Protein AF-A0AAV3ZHS0-F1 (afdb_monomer_lite)

Structure (mmCIF, N/CA/C/O backbone):
data_AF-A0AAV3ZHS0-F1
#
_entry.id   AF-A0AAV3ZHS0-F1
#
loop_
_atom_site.group_PDB
_atom_site.id
_atom_site.type_symbol
_atom_site.label_atom_id
_atom_site.label_alt_id
_atom_site.label_comp_id
_atom_site.label_asym_id
_atom_site.label_entity_id
_atom_site.label_seq_id
_atom_site.pdbx_PDB_ins_code
_atom_site.Cartn_x
_atom_site.Cartn_y
_atom_site.Cartn_z
_atom_site.occupancy
_atom_site.B_iso_or_equiv
_atom_site.auth_seq_id
_atom_site.auth_comp_id
_atom_site.auth_asym_id
_atom_site.auth_atom_id
_atom_site.pdbx_PDB_model_num
ATOM 1 N N . MET A 1 1 ? 59.452 -3.498 3.162 1.00 41.34 1 MET A N 1
ATOM 2 C CA . MET A 1 1 ? 59.179 -3.028 1.791 1.00 41.34 1 MET A CA 1
ATOM 3 C C . MET A 1 1 ? 57.967 -3.777 1.294 1.00 41.34 1 MET A C 1
ATOM 5 O O . MET A 1 1 ? 57.888 -4.982 1.491 1.00 41.34 1 MET A O 1
ATOM 9 N N . ASP A 1 2 ? 57.001 -3.011 0.816 1.00 41.62 2 ASP A N 1
ATOM 10 C CA . ASP A 1 2 ? 55.576 -3.308 0.820 1.00 41.62 2 ASP A CA 1
ATOM 11 C C . ASP A 1 2 ? 55.160 -4.513 -0.029 1.00 41.62 2 ASP A C 1
ATOM 13 O O . ASP A 1 2 ? 55.481 -4.618 -1.212 1.00 41.62 2 ASP A O 1
ATOM 17 N N . ASN A 1 3 ? 54.370 -5.394 0.592 1.00 44.75 3 ASN A N 1
ATOM 18 C CA . ASN A 1 3 ? 53.516 -6.347 -0.104 1.00 44.75 3 ASN A CA 1
ATOM 19 C C . ASN A 1 3 ? 52.446 -5.538 -0.844 1.00 44.75 3 ASN A C 1
ATOM 21 O O . ASN A 1 3 ? 51.463 -5.103 -0.243 1.00 44.75 3 ASN A O 1
ATOM 25 N N . ALA A 1 4 ? 52.640 -5.331 -2.145 1.00 50.12 4 ALA A N 1
ATOM 26 C CA . ALA A 1 4 ? 51.595 -4.834 -3.024 1.00 50.12 4 ALA A CA 1
ATOM 27 C C . ALA A 1 4 ? 50.472 -5.880 -3.069 1.00 50.12 4 ALA A C 1
ATOM 29 O O . ALA A 1 4 ? 50.539 -6.881 -3.784 1.00 50.12 4 ALA A O 1
ATOM 30 N N . SER A 1 5 ? 49.452 -5.663 -2.243 1.00 52.31 5 SER A N 1
ATOM 31 C CA . SER A 1 5 ? 48.176 -6.354 -2.299 1.00 52.31 5 SER A CA 1
ATOM 32 C C . SER A 1 5 ? 47.605 -6.199 -3.705 1.00 52.31 5 SER A C 1
ATOM 34 O O . SER A 1 5 ? 47.119 -5.144 -4.108 1.00 52.31 5 SER A O 1
ATOM 36 N N . ASN A 1 6 ? 47.694 -7.282 -4.470 1.00 50.28 6 ASN A N 1
ATOM 37 C CA . ASN A 1 6 ? 47.078 -7.430 -5.774 1.00 50.28 6 ASN A CA 1
ATOM 38 C C . ASN A 1 6 ? 45.552 -7.459 -5.575 1.00 50.28 6 ASN A C 1
ATOM 40 O O . ASN A 1 6 ? 44.942 -8.522 -5.438 1.00 50.28 6 ASN A O 1
ATOM 44 N N . ILE A 1 7 ? 44.941 -6.276 -5.455 1.00 53.44 7 ILE A N 1
ATOM 45 C CA . ILE A 1 7 ? 43.490 -6.104 -5.478 1.00 53.44 7 ILE A CA 1
ATOM 46 C C . ILE A 1 7 ? 43.063 -6.480 -6.893 1.00 53.44 7 ILE A C 1
ATOM 48 O O . ILE A 1 7 ? 43.139 -5.693 -7.834 1.00 53.44 7 ILE A O 1
ATOM 52 N N . THR A 1 8 ? 42.663 -7.736 -7.048 1.00 50.09 8 THR A N 1
ATOM 53 C CA . THR A 1 8 ? 42.045 -8.237 -8.266 1.00 50.09 8 THR A CA 1
ATOM 54 C C . THR A 1 8 ? 40.766 -7.440 -8.494 1.00 50.09 8 THR A C 1
ATOM 56 O O . THR A 1 8 ? 39.761 -7.635 -7.811 1.00 50.09 8 THR A O 1
ATOM 59 N N . ASN A 1 9 ? 40.810 -6.518 -9.458 1.00 51.72 9 ASN A N 1
ATOM 60 C CA . ASN A 1 9 ? 39.627 -5.909 -10.051 1.00 51.72 9 ASN A CA 1
ATOM 61 C C . ASN A 1 9 ? 38.774 -7.046 -10.630 1.00 51.72 9 ASN A C 1
ATOM 63 O O . ASN A 1 9 ? 38.959 -7.458 -11.773 1.00 51.72 9 ASN A O 1
ATOM 67 N N . LYS A 1 10 ? 37.852 -7.594 -9.830 1.00 53.88 10 LYS A N 1
ATOM 68 C CA . LYS A 1 10 ? 36.763 -8.437 -10.325 1.00 53.88 10 LYS A CA 1
ATOM 69 C C . LYS A 1 10 ? 35.848 -7.544 -11.157 1.00 53.88 10 LYS A C 1
ATOM 71 O O . LYS A 1 10 ? 34.822 -7.065 -10.684 1.00 53.88 10 LYS A O 1
ATOM 76 N N . THR A 1 11 ? 36.229 -7.296 -12.404 1.00 58.59 11 THR A N 1
ATOM 77 C CA . THR A 1 11 ? 35.284 -6.899 -13.442 1.00 58.59 11 THR A CA 1
ATOM 78 C C . THR A 1 11 ? 34.279 -8.034 -13.563 1.00 58.59 11 THR A C 1
ATOM 80 O O . THR A 1 11 ? 34.600 -9.102 -14.078 1.00 58.59 11 THR A O 1
ATOM 83 N N . TRP A 1 12 ? 33.095 -7.833 -12.992 1.00 58.56 12 TRP A N 1
ATOM 84 C CA . TRP A 1 12 ? 31.977 -8.754 -13.136 1.00 58.56 12 TRP A CA 1
ATOM 85 C C . TRP A 1 12 ? 31.721 -8.986 -14.625 1.00 58.56 12 TRP A C 1
ATOM 87 O O . TRP A 1 12 ? 31.620 -8.027 -15.394 1.00 58.56 12 TRP A O 1
ATOM 97 N N . ASP A 1 13 ? 31.649 -10.251 -15.031 1.00 75.50 13 ASP A N 1
ATOM 98 C CA . ASP A 1 13 ? 31.358 -10.606 -16.414 1.00 75.50 13 ASP A CA 1
ATOM 99 C C . ASP A 1 13 ? 29.956 -10.089 -16.782 1.00 75.50 13 ASP A C 1
ATOM 101 O O . ASP A 1 13 ? 28.970 -10.347 -16.087 1.00 75.50 13 ASP A O 1
ATOM 105 N N . LYS A 1 14 ? 29.852 -9.334 -17.881 1.00 77.56 14 LYS A N 1
ATOM 106 C CA . LYS A 1 14 ? 28.569 -8.824 -18.391 1.00 77.56 14 LYS A CA 1
ATOM 107 C C . LYS A 1 14 ? 27.593 -9.967 -18.680 1.00 77.56 14 LYS A C 1
ATOM 109 O O . LYS A 1 14 ? 26.386 -9.781 -18.537 1.00 77.56 14 LYS A O 1
ATOM 114 N N . SER A 1 15 ? 28.102 -11.141 -19.064 1.00 79.81 15 SER A N 1
ATOM 115 C CA . SER A 1 15 ? 27.280 -12.332 -19.300 1.00 79.81 15 SER A CA 1
ATOM 116 C C . SER A 1 15 ? 26.587 -12.807 -18.013 1.00 79.81 15 SER A C 1
ATOM 118 O O . SER A 1 15 ? 25.397 -13.131 -18.024 1.00 79.81 15 SER A O 1
ATOM 120 N N . GLU A 1 16 ? 27.299 -12.737 -16.886 1.00 83.19 16 GLU A N 1
ATOM 121 C CA . GLU A 1 16 ? 26.810 -13.089 -15.555 1.00 83.19 16 GLU A CA 1
ATOM 122 C C . GLU A 1 16 ? 25.727 -12.111 -15.089 1.00 83.19 16 GLU A C 1
ATOM 124 O O . GLU A 1 16 ? 24.666 -12.529 -14.629 1.00 83.19 16 GLU A O 1
ATOM 129 N N . GLN A 1 17 ? 25.945 -10.806 -15.283 1.00 82.31 17 GLN A N 1
ATOM 130 C CA . GLN A 1 17 ? 24.959 -9.775 -14.938 1.00 82.31 17 GLN A CA 1
ATOM 131 C C . GLN A 1 17 ? 23.653 -9.946 -15.716 1.00 82.31 17 GLN A C 1
ATOM 133 O O . GLN A 1 17 ? 22.572 -9.861 -15.136 1.00 82.31 17 GLN A O 1
ATOM 138 N N . ILE A 1 18 ? 23.742 -10.233 -17.019 1.00 84.12 18 ILE A N 1
ATOM 139 C CA . ILE A 1 18 ? 22.566 -10.485 -17.858 1.00 84.12 18 ILE A CA 1
ATOM 140 C C . ILE A 1 18 ? 21.831 -11.742 -17.384 1.00 84.12 18 ILE A C 1
ATOM 142 O O . ILE A 1 18 ? 20.603 -11.735 -17.312 1.00 84.12 18 ILE A O 1
ATOM 146 N N . ARG A 1 19 ? 22.556 -12.810 -17.026 1.00 86.44 19 ARG A N 1
ATOM 147 C CA . ARG A 1 19 ? 21.942 -14.047 -16.526 1.00 86.44 19 ARG A CA 1
ATOM 148 C C . ARG A 1 19 ? 21.204 -13.823 -15.208 1.00 86.44 19 ARG A C 1
ATOM 150 O O . ARG A 1 19 ? 20.050 -14.230 -15.097 1.00 86.44 19 ARG A O 1
ATOM 157 N N . ILE A 1 20 ? 21.835 -13.147 -14.247 1.00 87.19 20 ILE A N 1
ATOM 158 C CA . ILE A 1 20 ? 21.216 -12.801 -12.958 1.00 87.19 20 ILE A CA 1
ATOM 159 C C . ILE A 1 20 ? 19.981 -11.929 -13.188 1.00 87.19 20 ILE A C 1
ATOM 161 O O . ILE A 1 20 ? 18.923 -12.204 -12.628 1.00 87.19 20 ILE A O 1
ATOM 165 N N . PHE A 1 21 ? 20.083 -10.918 -14.053 1.00 85.44 21 PHE A N 1
ATOM 166 C CA . PHE A 1 21 ? 18.959 -10.048 -14.380 1.00 85.44 21 PHE A CA 1
ATOM 167 C C . PHE A 1 21 ? 17.778 -10.837 -14.963 1.00 85.44 21 PHE A C 1
ATOM 169 O O . PHE A 1 21 ? 16.663 -10.728 -14.463 1.00 85.44 21 PHE A O 1
ATOM 176 N N . LEU A 1 22 ? 18.011 -11.695 -15.963 1.00 87.31 22 LEU A N 1
ATOM 177 C CA . LEU A 1 22 ? 16.963 -12.540 -16.552 1.00 87.31 22 LEU A CA 1
ATOM 178 C C . LEU A 1 22 ? 16.343 -13.497 -15.527 1.00 87.31 22 LEU A C 1
ATOM 180 O O . LEU A 1 22 ? 15.128 -13.704 -15.532 1.00 87.31 22 LEU A O 1
ATOM 184 N N . GLN A 1 23 ? 17.155 -14.052 -14.626 1.00 91.00 23 GLN A N 1
ATOM 185 C CA . GLN A 1 23 ? 16.664 -14.885 -13.535 1.00 91.00 23 GLN A CA 1
ATOM 186 C C . GLN A 1 23 ? 15.735 -14.083 -12.616 1.00 91.00 23 GLN A C 1
ATOM 188 O O . GLN A 1 23 ? 14.616 -14.528 -12.369 1.00 91.00 23 GLN A O 1
ATOM 193 N N . VAL A 1 24 ? 16.144 -12.890 -12.171 1.00 88.81 24 VAL A N 1
ATOM 194 C CA . VAL A 1 24 ? 15.306 -12.001 -11.349 1.00 88.81 24 VAL A CA 1
ATOM 195 C C . VAL A 1 24 ? 13.991 -11.687 -12.060 1.00 88.81 24 VAL A C 1
ATOM 197 O O . VAL A 1 24 ? 12.937 -11.905 -11.474 1.00 88.81 24 VAL A O 1
ATOM 200 N N . MET A 1 25 ? 14.023 -11.292 -13.338 1.00 89.38 25 MET A N 1
ATOM 201 C CA . MET A 1 25 ? 12.798 -10.991 -14.093 1.00 89.38 25 MET A CA 1
ATOM 202 C C . MET A 1 25 ? 11.868 -12.206 -14.219 1.00 89.38 25 MET A C 1
ATOM 204 O O . MET A 1 25 ? 10.650 -12.052 -14.156 1.00 89.38 25 MET A O 1
ATOM 208 N N . THR A 1 26 ? 12.421 -13.416 -14.355 1.00 91.94 26 THR A N 1
ATOM 209 C CA . THR A 1 26 ? 11.636 -14.663 -14.393 1.00 91.94 26 THR A CA 1
ATOM 210 C C . THR A 1 26 ? 10.927 -14.911 -13.063 1.00 91.94 26 THR A C 1
ATOM 212 O O . THR A 1 26 ? 9.727 -15.189 -13.044 1.00 91.94 26 THR A O 1
ATOM 215 N N . TRP A 1 27 ? 11.645 -14.766 -11.945 1.00 92.94 27 TRP A N 1
ATOM 216 C CA . TRP A 1 27 ? 11.070 -14.895 -10.605 1.00 92.94 27 TRP A CA 1
ATOM 217 C C . TRP A 1 27 ? 10.015 -13.825 -10.331 1.00 92.94 27 TRP A C 1
ATOM 219 O O . TRP A 1 27 ? 8.934 -14.153 -9.847 1.00 92.94 27 TRP A O 1
ATOM 229 N N . THR A 1 28 ? 10.292 -12.570 -10.688 1.00 90.00 28 THR A N 1
ATOM 230 C CA . THR A 1 28 ? 9.336 -11.467 -10.564 1.00 90.00 28 THR A CA 1
ATOM 231 C C . THR A 1 28 ? 8.063 -11.763 -11.349 1.00 90.00 28 THR A C 1
ATOM 233 O O . THR A 1 28 ? 6.983 -11.689 -10.777 1.00 90.00 28 THR A O 1
ATOM 236 N N . ALA A 1 29 ? 8.167 -12.172 -12.619 1.00 92.19 29 ALA A N 1
ATOM 237 C CA . ALA A 1 29 ? 6.996 -12.513 -13.426 1.00 92.19 29 ALA A CA 1
ATOM 238 C C . ALA A 1 29 ? 6.167 -13.640 -12.789 1.00 92.19 29 ALA A C 1
ATOM 240 O O . ALA A 1 29 ? 4.950 -13.521 -12.674 1.00 92.19 29 ALA A O 1
ATOM 241 N N . ALA A 1 30 ? 6.816 -14.717 -12.338 1.00 93.31 30 ALA A N 1
ATOM 242 C CA . ALA A 1 30 ? 6.124 -15.847 -11.724 1.00 93.31 30 ALA A CA 1
ATOM 243 C C . ALA A 1 30 ? 5.393 -15.453 -10.429 1.00 93.31 30 ALA A C 1
ATOM 245 O O . ALA A 1 30 ? 4.222 -15.793 -10.252 1.00 93.31 30 ALA A O 1
ATOM 246 N N . LEU A 1 31 ? 6.059 -14.710 -9.539 1.00 93.31 31 LEU A N 1
ATOM 247 C CA . LEU A 1 31 ? 5.472 -14.266 -8.273 1.00 93.31 31 LEU A CA 1
ATOM 248 C C . LEU A 1 31 ? 4.336 -13.266 -8.489 1.00 93.31 31 LEU A C 1
ATOM 250 O O . LEU A 1 31 ? 3.288 -13.402 -7.865 1.00 93.31 31 LEU A O 1
ATOM 254 N N . GLU A 1 32 ? 4.500 -12.309 -9.401 1.00 92.44 32 GLU A N 1
ATOM 255 C CA . GLU A 1 32 ? 3.464 -11.317 -9.698 1.00 92.44 32 GLU A CA 1
ATOM 256 C C . GLU A 1 32 ? 2.222 -11.955 -10.333 1.00 92.44 32 GLU A C 1
ATOM 258 O O . GLU A 1 32 ? 1.104 -11.555 -10.010 1.00 92.44 32 GLU A O 1
ATOM 263 N N . ILE A 1 33 ? 2.371 -13.000 -11.156 1.00 93.38 33 ILE A N 1
ATOM 264 C CA . ILE A 1 33 ? 1.232 -13.788 -11.659 1.00 93.38 33 ILE A CA 1
ATOM 265 C C . ILE A 1 33 ? 0.500 -14.475 -10.500 1.00 93.38 33 ILE A C 1
ATOM 267 O O . ILE A 1 33 ? -0.728 -14.401 -10.417 1.00 93.38 33 ILE A O 1
ATOM 271 N N . ILE A 1 34 ? 1.233 -15.109 -9.579 1.00 93.56 34 ILE A N 1
ATOM 272 C CA . ILE A 1 34 ? 0.639 -15.760 -8.402 1.00 93.56 34 ILE A CA 1
ATOM 273 C C . ILE A 1 34 ? -0.093 -14.729 -7.538 1.00 93.56 34 ILE A C 1
ATOM 275 O O . ILE A 1 34 ? -1.248 -14.952 -7.174 1.00 93.56 34 ILE A O 1
ATOM 279 N N . PHE A 1 35 ? 0.536 -13.590 -7.24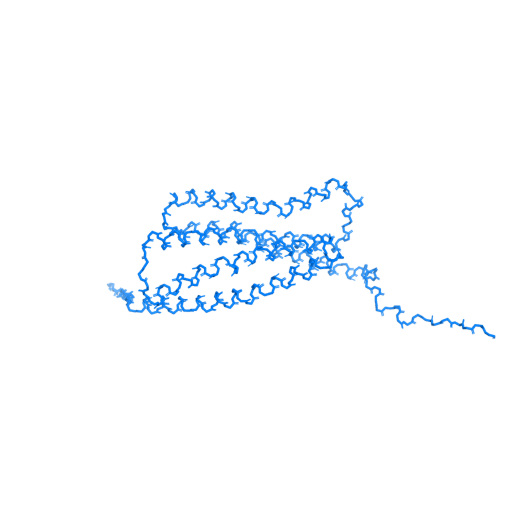1 1.00 90.81 35 PHE A N 1
ATOM 280 C CA . PHE A 1 35 ? -0.081 -12.513 -6.468 1.00 90.81 35 PHE A CA 1
ATOM 281 C C . PHE A 1 35 ? -1.301 -11.927 -7.169 1.00 90.81 35 PHE A C 1
ATOM 283 O O . PHE A 1 35 ? -2.312 -11.695 -6.511 1.00 90.81 35 PHE A O 1
ATOM 290 N N . THR A 1 36 ? -1.255 -11.766 -8.490 1.00 94.88 36 THR A N 1
ATOM 291 C CA . THR A 1 36 ? -2.402 -11.317 -9.287 1.00 94.88 36 THR A CA 1
ATOM 292 C C . THR A 1 36 ? -3.575 -12.271 -9.103 1.00 94.88 36 THR A C 1
ATOM 294 O O . THR A 1 36 ? -4.650 -11.848 -8.688 1.00 94.88 36 THR A O 1
ATOM 297 N N . VAL A 1 37 ? -3.379 -13.568 -9.348 1.00 95.38 37 VAL A N 1
ATOM 298 C CA . VAL A 1 37 ? -4.458 -14.563 -9.293 1.00 95.38 37 VAL A CA 1
ATOM 299 C C . VAL A 1 37 ? -4.951 -14.753 -7.859 1.00 95.38 37 VAL A C 1
ATOM 301 O O . VAL A 1 37 ? -6.108 -14.469 -7.548 1.00 95.38 37 VAL A O 1
ATOM 304 N N . VAL A 1 38 ? -4.069 -15.202 -6.966 1.00 96.00 38 VAL A N 1
ATOM 305 C CA . VAL A 1 38 ? -4.424 -15.548 -5.583 1.00 96.00 38 VAL A CA 1
ATOM 306 C C . VAL A 1 38 ? -4.873 -14.308 -4.820 1.00 96.00 38 VAL A C 1
ATOM 308 O O . VAL A 1 38 ? -5.894 -14.334 -4.134 1.00 96.00 38 VAL A O 1
ATOM 311 N N . GLY A 1 39 ? -4.146 -13.202 -4.965 1.00 94.00 39 GLY A N 1
ATOM 312 C CA . GLY A 1 39 ? -4.462 -11.956 -4.284 1.00 94.00 39 GLY A CA 1
ATOM 313 C C . GLY A 1 39 ? -5.787 -11.358 -4.747 1.00 94.00 39 GLY A C 1
ATOM 314 O O . GLY A 1 39 ? -6.574 -10.944 -3.895 1.00 94.00 39 GLY A O 1
ATOM 315 N N . THR A 1 40 ? -6.102 -11.377 -6.047 1.00 96.19 40 THR A N 1
ATOM 316 C CA . THR A 1 40 ? -7.407 -10.890 -6.529 1.00 96.19 40 THR A CA 1
ATOM 317 C C . THR A 1 40 ? -8.546 -11.733 -5.961 1.00 96.19 40 THR A C 1
ATOM 319 O O . THR A 1 40 ? -9.483 -11.179 -5.384 1.00 96.19 40 THR A O 1
ATOM 322 N N . PHE A 1 41 ? -8.455 -13.067 -6.040 1.00 97.31 41 PHE A N 1
ATOM 323 C CA . PHE A 1 41 ? -9.500 -13.951 -5.514 1.00 97.31 41 PHE A CA 1
ATOM 324 C C . PHE A 1 41 ? -9.707 -13.782 -4.007 1.00 97.31 41 PHE A C 1
ATOM 326 O O . PHE A 1 41 ? -10.844 -13.617 -3.567 1.00 97.31 41 PHE A O 1
ATOM 333 N N . LEU A 1 42 ? -8.630 -13.772 -3.216 1.00 96.44 42 LEU A N 1
ATOM 334 C CA . LEU A 1 42 ? -8.727 -13.627 -1.762 1.00 96.44 42 LEU A CA 1
ATOM 335 C C . LEU A 1 42 ? -9.295 -12.264 -1.355 1.00 96.44 42 LEU A C 1
ATOM 337 O O . LEU A 1 42 ? -10.163 -12.206 -0.483 1.00 96.44 42 LEU A O 1
ATOM 341 N N . ASN A 1 43 ? -8.849 -11.171 -1.983 1.00 96.50 43 ASN A N 1
ATOM 342 C CA . ASN A 1 43 ? -9.341 -9.840 -1.630 1.00 96.50 43 ASN A CA 1
ATOM 343 C C . ASN A 1 43 ? -10.793 -9.624 -2.078 1.00 96.50 43 ASN A C 1
ATOM 345 O O . ASN A 1 43 ? -11.565 -9.048 -1.312 1.00 96.50 43 ASN A O 1
ATOM 349 N N . LEU A 1 44 ? -11.203 -10.123 -3.251 1.00 97.12 44 LEU A N 1
ATOM 350 C CA . LEU A 1 44 ? -12.609 -10.084 -3.674 1.00 97.12 44 LEU A CA 1
ATOM 351 C C . LEU A 1 44 ? -13.498 -10.940 -2.772 1.00 97.12 44 LEU A C 1
ATOM 353 O O . LEU A 1 44 ? -14.587 -10.506 -2.403 1.00 97.12 44 LEU A O 1
ATOM 357 N N . TRP A 1 45 ? -13.036 -12.130 -2.383 1.00 96.94 45 TRP A N 1
ATOM 358 C CA . TRP A 1 45 ? -13.775 -13.002 -1.475 1.00 96.94 45 TRP A CA 1
ATOM 359 C C . TRP A 1 45 ? -13.951 -12.369 -0.091 1.00 96.94 45 TRP A C 1
ATOM 361 O O . TRP A 1 45 ? -15.063 -12.358 0.444 1.00 96.94 45 TRP A O 1
ATOM 371 N N . LEU A 1 46 ? -12.889 -11.788 0.474 1.00 95.44 46 LEU A N 1
ATOM 372 C CA . LEU A 1 46 ? -12.943 -11.107 1.768 1.00 95.44 46 LEU A CA 1
ATOM 373 C C . LEU A 1 46 ? -13.851 -9.874 1.716 1.00 95.44 46 LEU A C 1
ATOM 375 O O . LEU A 1 46 ? -14.712 -9.701 2.582 1.00 95.44 46 LEU A O 1
ATOM 379 N N . LEU A 1 47 ? -13.703 -9.048 0.676 1.00 95.38 47 LEU A N 1
ATOM 380 C CA . LEU A 1 47 ? -14.541 -7.873 0.457 1.00 95.38 47 LEU A CA 1
ATOM 381 C C . LEU A 1 47 ? -16.009 -8.282 0.292 1.00 95.38 47 LEU A C 1
ATOM 383 O O . LEU A 1 47 ? -16.877 -7.740 0.973 1.00 95.38 47 LEU A O 1
ATOM 387 N N . GLY A 1 48 ? -16.282 -9.292 -0.535 1.00 95.69 48 GLY A N 1
ATOM 388 C CA . GLY A 1 48 ? -17.612 -9.861 -0.724 1.00 95.69 48 GLY A CA 1
ATOM 389 C C . GLY A 1 48 ? -18.214 -10.362 0.587 1.00 95.69 48 GLY A C 1
ATOM 390 O O . GLY A 1 48 ? -19.343 -10.009 0.908 1.00 95.69 48 GLY A O 1
ATOM 391 N N . SER A 1 49 ? -17.449 -11.100 1.394 1.00 94.94 49 SER A N 1
ATOM 392 C CA . SER A 1 49 ? -17.901 -11.647 2.683 1.00 94.94 49 SER A CA 1
ATOM 393 C C . SER A 1 49 ? -18.262 -10.559 3.701 1.00 94.94 49 SER A C 1
ATOM 395 O O . SER A 1 49 ? -19.256 -10.671 4.420 1.00 94.94 49 SER A O 1
ATOM 397 N N . ILE A 1 50 ? -17.475 -9.480 3.770 1.00 94.31 50 ILE A N 1
ATOM 398 C CA . ILE A 1 50 ? -17.760 -8.362 4.682 1.00 94.31 50 ILE A CA 1
ATOM 399 C C . ILE A 1 50 ? -18.937 -7.530 4.170 1.00 94.31 50 ILE A C 1
ATOM 401 O O . ILE A 1 50 ? -19.768 -7.082 4.963 1.00 94.31 50 ILE A O 1
ATOM 405 N N . LEU A 1 51 ? -19.021 -7.310 2.857 1.00 93.50 51 LEU A N 1
ATOM 406 C CA . LEU A 1 51 ? -20.091 -6.517 2.268 1.00 93.50 51 LEU A CA 1
ATOM 407 C C . LEU A 1 51 ? -21.431 -7.250 2.324 1.00 93.50 51 LEU A C 1
ATOM 409 O O . LEU A 1 51 ? -22.433 -6.602 2.593 1.00 93.50 51 LEU A O 1
ATOM 413 N N . THR A 1 52 ? -21.501 -8.567 2.153 1.00 94.94 52 THR A N 1
ATOM 414 C CA . THR A 1 52 ? -22.782 -9.297 2.209 1.00 94.94 52 THR A CA 1
ATOM 415 C C . THR A 1 52 ? -23.373 -9.377 3.616 1.00 94.94 52 THR A C 1
ATOM 417 O O . THR A 1 52 ? -24.593 -9.376 3.766 1.00 94.94 52 THR A O 1
ATOM 420 N N . SER A 1 53 ? -22.545 -9.353 4.663 1.00 93.38 53 SER A N 1
ATOM 421 C CA . SER A 1 53 ? -23.014 -9.416 6.050 1.00 93.38 53 SER A CA 1
ATOM 422 C C . SER A 1 53 ? -23.208 -8.027 6.670 1.00 93.38 53 SER A C 1
ATOM 424 O O . SER A 1 53 ? -22.258 -7.263 6.859 1.00 93.38 53 SER A O 1
ATOM 426 N N . ARG A 1 54 ? -24.451 -7.699 7.059 1.00 90.31 54 ARG A N 1
ATOM 427 C CA . ARG A 1 54 ? -24.780 -6.431 7.740 1.00 90.31 54 ARG A CA 1
ATOM 428 C C . ARG A 1 54 ? -23.980 -6.259 9.035 1.00 90.31 54 ARG A C 1
ATOM 430 O O . ARG A 1 54 ? -23.427 -5.183 9.267 1.00 90.31 54 ARG A O 1
ATOM 437 N N . ASP A 1 55 ? -23.862 -7.319 9.829 1.00 88.38 55 ASP A N 1
ATOM 438 C CA . ASP A 1 55 ? -23.177 -7.288 11.125 1.00 88.38 55 ASP A CA 1
ATOM 439 C C . ASP A 1 55 ? -21.672 -7.074 10.982 1.00 88.38 55 ASP A C 1
ATOM 441 O O . ASP A 1 55 ? -21.055 -6.364 11.784 1.00 88.38 55 ASP A O 1
ATOM 445 N N . LEU A 1 56 ? -21.066 -7.652 9.940 1.00 88.56 56 LEU A N 1
ATOM 446 C CA . LEU A 1 56 ? -19.656 -7.427 9.650 1.00 88.56 56 LEU A CA 1
ATOM 447 C C . LEU A 1 56 ? -19.422 -6.014 9.117 1.00 88.56 56 LEU A C 1
ATOM 449 O O . LEU A 1 56 ? -18.447 -5.386 9.525 1.00 88.56 56 LEU A O 1
ATOM 453 N N . ARG A 1 57 ? -20.313 -5.491 8.270 1.00 90.62 57 ARG A N 1
ATOM 454 C CA . ARG A 1 57 ? -20.151 -4.184 7.619 1.00 90.62 57 ARG A CA 1
ATOM 455 C C . ARG A 1 57 ? -20.152 -3.008 8.591 1.00 90.62 57 ARG A C 1
ATOM 457 O O . ARG A 1 57 ? -19.487 -2.008 8.332 1.00 90.62 57 ARG A O 1
ATOM 464 N N . VAL A 1 58 ? -20.899 -3.083 9.693 1.00 87.06 58 VAL A N 1
ATOM 465 C CA . VAL A 1 58 ? -21.020 -1.964 10.649 1.00 87.06 58 VAL A CA 1
ATOM 466 C C . VAL A 1 58 ? -19.737 -1.773 11.466 1.00 87.06 58 VAL A C 1
ATOM 468 O O . VAL A 1 58 ? -19.376 -0.635 11.782 1.00 87.06 58 VAL A O 1
ATOM 471 N N . ARG A 1 59 ? -19.004 -2.857 11.749 1.00 88.06 59 ARG A N 1
ATOM 472 C CA . ARG A 1 59 ? -17.803 -2.842 12.597 1.00 88.06 59 ARG A CA 1
ATOM 473 C C . ARG A 1 59 ? -16.654 -2.078 11.933 1.00 88.06 59 ARG A C 1
ATOM 475 O O . ARG A 1 59 ? -16.224 -2.416 10.833 1.00 88.06 59 ARG A O 1
ATOM 482 N N . MET A 1 60 ? -16.094 -1.101 12.648 1.00 88.19 60 MET A N 1
ATOM 483 C CA . MET A 1 60 ? -15.025 -0.229 12.139 1.00 88.19 60 MET A CA 1
ATOM 484 C C . MET A 1 60 ? -13.769 -0.993 11.701 1.00 88.19 60 MET A C 1
ATOM 486 O O . MET A 1 60 ? -13.214 -0.720 10.641 1.00 88.19 60 MET A O 1
ATOM 490 N N . ARG A 1 61 ? -13.373 -2.024 12.457 1.00 90.69 61 ARG A N 1
ATOM 491 C CA . ARG A 1 61 ? -12.274 -2.927 12.079 1.00 90.69 61 ARG A CA 1
ATOM 492 C C . ARG A 1 61 ? -12.482 -3.532 10.689 1.00 90.69 61 ARG A C 1
ATOM 494 O O . ARG A 1 61 ? -11.571 -3.539 9.875 1.00 90.69 61 ARG A O 1
ATOM 501 N N . ASN A 1 62 ? -13.684 -4.029 10.411 1.00 92.56 62 ASN A N 1
ATOM 502 C CA . ASN A 1 62 ? -13.977 -4.699 9.148 1.00 92.56 62 ASN A CA 1
ATOM 503 C C . ASN A 1 62 ? -14.044 -3.703 7.982 1.00 92.56 62 ASN A C 1
ATOM 505 O O . ASN A 1 62 ? -13.678 -4.047 6.865 1.00 92.56 62 ASN A O 1
ATOM 509 N N . GLN A 1 63 ? -14.443 -2.456 8.240 1.00 93.25 63 GLN A N 1
ATOM 510 C CA . GLN A 1 63 ? -14.355 -1.384 7.246 1.00 93.25 63 GLN A CA 1
ATOM 511 C C . GLN A 1 63 ? -12.894 -1.058 6.908 1.00 93.25 63 GLN A C 1
ATOM 513 O O . GLN A 1 63 ? -12.592 -0.797 5.748 1.00 93.25 63 GLN A O 1
ATOM 518 N N . LEU A 1 64 ? -11.977 -1.074 7.889 1.00 93.44 64 LEU A N 1
ATOM 519 C CA . LEU A 1 64 ? -10.544 -0.875 7.616 1.00 93.44 64 LEU A CA 1
ATOM 520 C C . LEU A 1 64 ? -9.966 -2.052 6.831 1.00 93.44 64 LEU A C 1
ATOM 522 O O . LEU A 1 64 ? -9.201 -1.833 5.901 1.00 93.44 64 LEU A O 1
ATOM 526 N N . ILE A 1 65 ? -10.391 -3.278 7.147 1.00 94.12 65 ILE A N 1
ATOM 527 C CA . ILE A 1 65 ? -10.029 -4.468 6.366 1.00 94.12 65 ILE A CA 1
ATOM 528 C C . ILE A 1 65 ? -10.521 -4.329 4.920 1.00 94.12 65 ILE A C 1
ATOM 530 O O . ILE A 1 65 ? -9.750 -4.587 4.007 1.00 94.12 65 ILE A O 1
ATOM 534 N N . CYS A 1 66 ? -11.746 -3.840 4.687 1.00 95.25 66 CYS A N 1
ATOM 535 C CA . CYS A 1 66 ? -12.220 -3.553 3.326 1.00 95.25 66 CYS A CA 1
ATOM 536 C C . CYS A 1 66 ? -11.334 -2.521 2.616 1.00 95.25 66 CYS A C 1
ATOM 538 O O . CYS A 1 66 ? -11.059 -2.671 1.431 1.00 95.25 66 CYS A O 1
ATOM 540 N N . ASN A 1 67 ? -10.876 -1.491 3.334 1.00 95.44 67 ASN A N 1
ATOM 541 C CA . ASN A 1 67 ? -9.968 -0.479 2.793 1.00 95.44 67 ASN A CA 1
ATOM 542 C C . ASN A 1 67 ? -8.629 -1.104 2.359 1.00 95.44 67 ASN A C 1
ATOM 544 O O . ASN A 1 67 ? -8.162 -0.866 1.249 1.00 95.44 67 ASN A O 1
ATOM 548 N N . LEU A 1 68 ? -8.066 -1.976 3.200 1.00 95.06 68 LEU A N 1
ATOM 549 C CA . LEU A 1 68 ? -6.858 -2.741 2.891 1.00 95.06 68 LEU A CA 1
ATOM 550 C C . LEU A 1 68 ? -7.078 -3.686 1.695 1.00 95.06 68 LEU A C 1
ATOM 552 O O . LEU A 1 68 ? -6.232 -3.777 0.814 1.00 95.06 68 LEU A O 1
ATOM 556 N N . SER A 1 69 ? -8.236 -4.348 1.618 1.00 95.94 69 SER A N 1
ATOM 557 C CA . SER A 1 69 ? -8.583 -5.206 0.482 1.00 95.94 69 SER A CA 1
ATOM 558 C C . SER A 1 69 ? -8.700 -4.426 -0.823 1.00 95.94 69 SER A C 1
ATOM 560 O O . SER A 1 69 ? -8.215 -4.898 -1.844 1.00 95.94 69 SER A O 1
ATOM 562 N N . ILE A 1 70 ? -9.293 -3.228 -0.806 1.00 95.62 70 ILE A N 1
ATOM 563 C CA . ILE A 1 70 ? -9.348 -2.347 -1.983 1.00 95.62 70 ILE A CA 1
ATOM 564 C C . ILE A 1 70 ? -7.933 -1.945 -2.409 1.00 95.62 70 ILE A C 1
ATOM 566 O O . ILE A 1 70 ? -7.608 -2.026 -3.590 1.00 95.62 70 ILE A O 1
ATOM 570 N N . LEU A 1 71 ? -7.074 -1.573 -1.458 1.00 95.44 71 LEU A N 1
ATOM 571 C CA . LEU A 1 71 ? -5.679 -1.237 -1.735 1.00 95.44 71 LEU A CA 1
ATOM 572 C C . LEU A 1 71 ? -4.926 -2.404 -2.400 1.00 95.44 71 LEU A C 1
ATOM 574 O O . LEU A 1 71 ? -4.279 -2.218 -3.432 1.00 95.44 71 LEU A O 1
ATOM 578 N N . ASN A 1 72 ? -5.079 -3.615 -1.860 1.00 94.81 72 ASN A N 1
ATOM 579 C CA . ASN A 1 72 ? -4.472 -4.831 -2.404 1.00 94.81 72 ASN A CA 1
ATOM 580 C C . ASN A 1 72 ? -5.064 -5.225 -3.768 1.00 94.81 72 ASN A C 1
ATOM 582 O O . ASN A 1 72 ? -4.358 -5.778 -4.611 1.00 94.81 72 ASN A O 1
ATOM 586 N N . LEU A 1 73 ? -6.342 -4.929 -4.027 1.00 95.50 73 LEU A N 1
ATOM 587 C CA . LEU A 1 73 ? -6.945 -5.117 -5.351 1.00 95.50 73 LEU A CA 1
ATOM 588 C C . LEU A 1 73 ? -6.324 -4.180 -6.383 1.00 95.50 73 LEU A C 1
ATOM 590 O O . LEU A 1 73 ? -6.012 -4.621 -7.482 1.00 95.50 73 LEU A O 1
ATOM 594 N N . VAL A 1 74 ? -6.061 -2.919 -6.032 1.00 92.44 74 VAL A N 1
ATOM 595 C CA . VAL A 1 74 ? -5.327 -2.003 -6.922 1.00 92.44 74 VAL A CA 1
ATOM 596 C C . VAL A 1 74 ? -3.935 -2.564 -7.237 1.00 92.44 74 VAL A C 1
ATOM 598 O O . VAL A 1 74 ? -3.497 -2.519 -8.385 1.00 92.44 74 VAL A O 1
ATOM 601 N N . GLN A 1 75 ? -3.251 -3.150 -6.251 1.00 91.62 75 GLN A N 1
ATOM 602 C CA . GLN A 1 75 ? -1.940 -3.766 -6.469 1.00 91.62 75 GLN A CA 1
ATOM 603 C C . GLN A 1 75 ? -2.038 -4.953 -7.433 1.00 91.62 75 GLN A C 1
ATOM 605 O O . GLN A 1 75 ? -1.346 -4.989 -8.444 1.00 91.62 75 GLN A O 1
ATOM 610 N N . THR A 1 76 ? -2.940 -5.885 -7.149 1.00 94.19 76 THR A N 1
ATOM 611 C CA . THR A 1 76 ? -3.055 -7.152 -7.881 1.00 94.19 76 THR A CA 1
ATOM 612 C C . THR A 1 76 ? -3.684 -7.005 -9.266 1.00 94.19 76 THR A C 1
ATOM 614 O O . THR A 1 76 ? -3.327 -7.758 -10.161 1.00 94.19 76 THR A O 1
ATOM 617 N N . VAL A 1 77 ? -4.568 -6.026 -9.484 1.00 92.94 77 VAL A N 1
ATOM 618 C CA . VAL A 1 77 ? -5.256 -5.815 -10.773 1.00 92.94 77 VAL A CA 1
ATOM 619 C C . VAL A 1 77 ? -4.525 -4.818 -11.676 1.00 92.94 77 VAL A C 1
ATOM 621 O O . VAL A 1 77 ? -4.663 -4.896 -12.894 1.00 92.94 77 VAL A O 1
ATOM 624 N N . ILE A 1 78 ? -3.747 -3.882 -11.117 1.00 90.62 78 ILE A N 1
ATOM 625 C CA . ILE A 1 78 ? -3.099 -2.814 -11.901 1.00 90.62 78 ILE A CA 1
ATOM 626 C C . ILE A 1 78 ? -1.574 -2.934 -11.868 1.00 90.62 78 ILE A C 1
ATOM 628 O O . ILE A 1 78 ? -0.946 -3.063 -12.919 1.00 90.62 78 ILE A O 1
ATOM 632 N N . LYS A 1 79 ? -0.961 -2.913 -10.677 1.00 90.81 79 LYS A N 1
ATOM 633 C CA . LYS A 1 79 ? 0.507 -2.904 -10.539 1.00 90.81 79 LYS A CA 1
ATOM 634 C C . LYS A 1 79 ? 1.127 -4.228 -10.995 1.00 90.81 79 LYS A C 1
ATOM 636 O O . LYS A 1 79 ? 2.023 -4.220 -11.837 1.00 90.81 79 LYS A O 1
ATOM 641 N N . SER A 1 80 ? 0.654 -5.353 -10.462 1.00 91.62 80 SER A N 1
ATOM 642 C CA . SER A 1 80 ? 1.219 -6.681 -10.731 1.00 91.62 80 SER A CA 1
ATOM 643 C C . SER A 1 80 ? 1.179 -7.054 -12.223 1.00 91.62 80 SER A C 1
ATOM 645 O O . SER A 1 80 ? 2.213 -7.478 -12.752 1.00 91.62 80 SER A O 1
ATOM 647 N N . PRO A 1 81 ? 0.083 -6.808 -12.973 1.00 92.50 81 PRO A N 1
ATOM 648 C CA . PRO A 1 81 ? 0.070 -7.020 -14.421 1.00 92.50 81 PRO A CA 1
ATOM 649 C C . PRO A 1 81 ? 1.025 -6.098 -15.186 1.00 92.50 81 PRO A C 1
ATOM 651 O O . PRO A 1 81 ? 1.661 -6.546 -16.142 1.00 92.50 81 PRO A O 1
ATOM 654 N N . ALA A 1 82 ? 1.182 -4.836 -14.767 1.00 91.75 82 ALA A N 1
ATOM 655 C CA . ALA A 1 82 ? 2.136 -3.915 -15.387 1.00 91.75 82 ALA A CA 1
ATOM 656 C C . ALA A 1 82 ? 3.590 -4.384 -15.185 1.00 91.75 82 ALA A C 1
ATOM 658 O O . ALA A 1 82 ? 4.354 -4.452 -16.149 1.00 91.75 82 ALA A O 1
ATOM 659 N N . MET A 1 83 ? 3.949 -4.806 -13.968 1.00 90.25 83 MET A N 1
ATOM 660 C CA . MET A 1 83 ? 5.271 -5.372 -13.665 1.00 90.25 83 MET A CA 1
ATOM 661 C C . MET A 1 83 ? 5.525 -6.686 -14.407 1.00 90.25 83 MET A C 1
ATOM 663 O O . MET A 1 83 ? 6.605 -6.889 -14.962 1.00 90.25 83 MET A O 1
ATOM 667 N N . THR A 1 84 ? 4.514 -7.552 -14.491 1.00 91.94 84 THR A N 1
ATOM 668 C CA . THR A 1 84 ? 4.583 -8.796 -15.271 1.00 91.94 84 THR A CA 1
ATOM 669 C C . THR A 1 84 ? 4.804 -8.497 -16.753 1.00 91.94 84 THR A C 1
ATOM 671 O O . THR A 1 84 ? 5.646 -9.123 -17.392 1.00 91.94 84 THR A O 1
ATOM 674 N N . SER A 1 85 ? 4.103 -7.501 -17.300 1.00 90.69 85 SER A N 1
ATOM 675 C CA . SER A 1 85 ? 4.259 -7.078 -18.696 1.00 90.69 85 SER A CA 1
ATOM 676 C C . SER A 1 85 ? 5.674 -6.568 -18.966 1.00 90.69 85 SER A C 1
ATOM 678 O O . SER A 1 85 ? 6.297 -6.985 -19.940 1.00 90.69 85 SER A O 1
ATOM 680 N N . ILE A 1 86 ? 6.219 -5.739 -18.067 1.00 88.81 86 ILE A N 1
ATOM 681 C CA . ILE A 1 86 ? 7.616 -5.288 -18.122 1.00 88.81 86 ILE A CA 1
ATOM 682 C C . ILE A 1 86 ? 8.572 -6.490 -18.119 1.00 88.81 86 ILE A C 1
ATOM 684 O O . ILE A 1 86 ? 9.476 -6.563 -18.952 1.00 88.81 86 ILE A O 1
ATOM 688 N N . ALA A 1 87 ? 8.361 -7.457 -17.224 1.00 89.69 87 ALA A N 1
ATOM 689 C CA . ALA A 1 87 ? 9.199 -8.647 -17.142 1.00 89.69 87 ALA A CA 1
ATOM 690 C C . ALA A 1 87 ? 9.167 -9.488 -18.420 1.00 89.69 87 ALA A C 1
ATOM 692 O O . ALA A 1 87 ? 10.220 -9.859 -18.938 1.00 89.69 87 ALA A O 1
ATOM 693 N N . ILE A 1 88 ? 7.981 -9.721 -18.980 1.00 89.94 88 ILE A N 1
ATOM 694 C CA . ILE A 1 88 ? 7.800 -10.437 -20.247 1.00 89.94 88 ILE A CA 1
ATOM 695 C C . ILE A 1 88 ? 8.505 -9.697 -21.392 1.00 89.94 88 ILE A C 1
ATOM 697 O O . ILE A 1 88 ? 9.213 -10.330 -22.174 1.00 89.94 88 ILE A O 1
ATOM 701 N N . ILE A 1 89 ? 8.386 -8.367 -21.470 1.00 89.12 89 ILE A N 1
ATOM 702 C CA . ILE A 1 89 ? 9.077 -7.559 -22.487 1.00 89.12 89 ILE A CA 1
ATOM 703 C C . ILE A 1 89 ? 10.592 -7.810 -22.451 1.00 89.12 89 ILE A C 1
ATOM 705 O O . ILE A 1 89 ? 11.192 -8.051 -23.501 1.00 89.12 89 ILE A O 1
ATOM 709 N N . PHE A 1 90 ? 11.203 -7.825 -21.261 1.00 86.00 90 PHE A N 1
ATOM 710 C CA . PHE A 1 90 ? 12.633 -8.113 -21.112 1.00 86.00 90 PHE A CA 1
ATOM 711 C C . PHE A 1 90 ? 12.995 -9.563 -21.446 1.00 86.00 90 PHE A C 1
ATOM 713 O O . PHE A 1 90 ? 13.965 -9.794 -22.171 1.00 86.00 90 PHE A O 1
ATOM 720 N N . LEU A 1 91 ? 12.224 -10.537 -20.952 1.00 89.56 91 LEU A N 1
ATOM 721 C CA . LEU A 1 91 ? 12.499 -11.965 -21.151 1.00 89.56 91 LEU A CA 1
ATOM 722 C C . LEU A 1 91 ? 12.422 -12.366 -22.628 1.00 89.56 91 LEU A C 1
ATOM 724 O O . LEU A 1 91 ? 13.290 -13.087 -23.119 1.00 89.56 91 LEU A O 1
ATOM 728 N N . TYR A 1 92 ? 11.428 -11.849 -23.351 1.00 89.38 92 TYR A N 1
ATOM 729 C CA . TYR A 1 92 ? 11.212 -12.146 -24.769 1.00 89.38 92 TYR A CA 1
ATOM 730 C C . TYR A 1 92 ? 11.864 -11.131 -25.715 1.00 89.38 92 TYR A C 1
ATOM 732 O O . TYR A 1 92 ? 11.704 -11.235 -26.930 1.00 89.38 92 TYR A O 1
ATOM 740 N N . ARG A 1 93 ? 12.619 -10.161 -25.178 1.00 86.75 93 ARG A N 1
ATOM 741 C CA . ARG A 1 93 ? 13.306 -9.105 -25.945 1.00 86.75 93 ARG A CA 1
ATOM 742 C C . ARG A 1 93 ? 12.365 -8.359 -26.899 1.00 86.75 93 ARG A C 1
ATOM 744 O O . ARG A 1 93 ? 12.738 -8.023 -28.027 1.00 86.75 93 ARG A O 1
ATOM 751 N N . ILE A 1 94 ? 11.137 -8.109 -26.448 1.00 88.31 94 ILE A N 1
ATOM 752 C CA . ILE A 1 94 ? 10.128 -7.384 -27.221 1.00 88.31 94 ILE A CA 1
ATOM 753 C C . ILE A 1 94 ? 10.600 -5.937 -27.371 1.00 88.31 94 ILE A C 1
ATOM 755 O O . ILE A 1 94 ? 10.976 -5.287 -26.397 1.00 88.31 94 ILE A O 1
ATOM 759 N N . ARG A 1 95 ? 10.594 -5.415 -28.601 1.00 88.50 95 ARG A N 1
ATOM 760 C CA . ARG A 1 95 ? 10.971 -4.020 -28.849 1.00 88.50 95 ARG A CA 1
ATOM 761 C C . ARG A 1 95 ? 9.846 -3.096 -28.392 1.00 88.50 95 ARG A C 1
ATOM 763 O O . ARG A 1 95 ? 8.778 -3.080 -28.995 1.00 88.50 95 ARG A O 1
ATOM 770 N N . VAL A 1 96 ? 10.116 -2.310 -27.356 1.00 87.06 96 VAL A N 1
ATOM 771 C CA . VAL A 1 96 ? 9.239 -1.251 -26.842 1.00 87.06 96 VAL A CA 1
ATOM 772 C C . VAL A 1 96 ? 10.028 0.055 -26.838 1.00 87.06 96 VAL A C 1
ATOM 774 O O . VAL A 1 96 ? 11.249 0.038 -26.662 1.00 87.06 96 VAL A O 1
ATOM 777 N N . SER A 1 97 ? 9.361 1.185 -27.077 1.00 89.06 97 SER A N 1
ATOM 778 C CA . SER A 1 97 ? 10.026 2.483 -26.980 1.00 89.06 97 SER A CA 1
ATOM 779 C C . SER A 1 97 ? 10.510 2.724 -25.549 1.00 89.06 97 SER A C 1
ATOM 781 O O . SER A 1 97 ? 9.839 2.374 -24.573 1.00 89.06 97 SER A O 1
ATOM 783 N N . ILE A 1 98 ? 11.689 3.336 -25.428 1.00 85.44 98 ILE A N 1
ATOM 784 C CA . ILE A 1 98 ? 12.287 3.660 -24.128 1.00 85.44 98 ILE A CA 1
ATOM 785 C C . ILE A 1 98 ? 11.326 4.534 -23.315 1.00 85.44 98 ILE A C 1
ATOM 787 O O . ILE A 1 98 ? 11.167 4.299 -22.122 1.00 85.44 98 ILE A O 1
ATOM 791 N N . ASP A 1 99 ? 10.617 5.462 -23.960 1.00 86.62 99 ASP A N 1
ATOM 792 C CA . ASP A 1 99 ? 9.658 6.348 -23.297 1.00 86.62 99 ASP A CA 1
ATOM 793 C C . ASP A 1 99 ? 8.497 5.584 -22.654 1.00 86.62 99 ASP A C 1
ATOM 795 O O . ASP A 1 99 ? 8.185 5.817 -21.488 1.00 86.62 99 ASP A O 1
ATOM 799 N N . VAL A 1 100 ? 7.893 4.628 -23.372 1.00 85.56 100 VAL A N 1
ATOM 800 C CA . VAL A 1 100 ? 6.783 3.816 -22.842 1.00 85.56 100 VAL A CA 1
ATOM 801 C C . VAL A 1 100 ? 7.258 2.963 -21.672 1.00 85.56 100 VAL A C 1
ATOM 803 O O . VAL A 1 100 ? 6.573 2.874 -20.652 1.00 85.56 100 VAL A O 1
ATOM 806 N N . PHE A 1 101 ? 8.448 2.371 -21.788 1.00 87.00 101 PHE A N 1
ATOM 807 C CA . PHE A 1 101 ? 9.051 1.613 -20.699 1.00 87.00 101 PHE A CA 1
ATOM 808 C C . PHE A 1 101 ? 9.267 2.490 -19.457 1.00 87.00 101 PHE A C 1
ATOM 810 O O . PHE A 1 101 ? 8.813 2.145 -18.365 1.00 87.00 101 PHE A O 1
ATOM 817 N N . CYS A 1 102 ? 9.907 3.645 -19.636 1.00 86.50 102 CYS A N 1
ATOM 818 C CA . CYS A 1 102 ? 10.263 4.549 -18.549 1.00 86.50 102 CYS A CA 1
ATOM 819 C C . CYS A 1 102 ? 9.021 5.129 -17.859 1.00 86.50 102 CYS A C 1
ATOM 821 O O . CYS A 1 102 ? 8.959 5.150 -16.629 1.00 86.50 102 CYS A O 1
ATOM 823 N N . GLN A 1 103 ? 7.999 5.522 -18.623 1.00 86.75 103 GLN A N 1
ATOM 824 C CA . GLN A 1 103 ? 6.728 5.996 -18.073 1.00 86.75 103 GLN A CA 1
ATOM 825 C C . GLN A 1 103 ? 6.010 4.903 -17.282 1.00 86.75 103 GLN A C 1
ATOM 827 O O . GLN A 1 103 ? 5.594 5.149 -16.150 1.00 86.75 103 GLN A O 1
ATOM 832 N N . THR A 1 104 ? 5.906 3.691 -17.839 1.00 87.12 104 THR A N 1
ATOM 833 C CA . THR A 1 104 ? 5.244 2.566 -17.160 1.00 87.12 104 THR A CA 1
ATOM 834 C C . THR A 1 104 ? 5.954 2.243 -15.849 1.00 87.12 104 THR A C 1
ATOM 836 O O . THR A 1 104 ? 5.305 2.193 -14.808 1.00 87.12 104 THR A O 1
ATOM 839 N N . PHE A 1 105 ? 7.284 2.118 -15.881 1.00 86.75 105 PHE A N 1
ATOM 840 C CA . PHE A 1 105 ? 8.104 1.839 -14.702 1.00 86.75 105 PHE A CA 1
ATOM 841 C C . PHE A 1 105 ? 7.991 2.933 -13.628 1.00 86.75 105 PHE A C 1
ATOM 843 O O . PHE A 1 105 ? 7.876 2.647 -12.434 1.00 86.75 105 PHE A O 1
ATOM 850 N N . SER A 1 106 ? 7.984 4.202 -14.040 1.00 88.38 106 SER A N 1
ATOM 851 C CA . SER A 1 106 ? 7.847 5.331 -13.117 1.00 88.38 106 SER A CA 1
ATOM 852 C C . SER A 1 106 ? 6.476 5.341 -12.447 1.00 88.38 106 SER A C 1
ATOM 854 O O . SER A 1 106 ? 6.389 5.489 -11.230 1.00 88.38 106 SER A O 1
ATOM 856 N N . ILE A 1 107 ? 5.401 5.128 -13.215 1.00 87.75 107 ILE A N 1
ATOM 857 C CA . ILE A 1 107 ? 4.034 5.068 -12.683 1.00 87.75 107 ILE A CA 1
ATOM 858 C C . ILE A 1 107 ? 3.893 3.901 -11.703 1.00 87.75 107 ILE A C 1
ATOM 860 O O . ILE A 1 107 ? 3.382 4.105 -10.602 1.00 87.75 107 ILE A O 1
ATOM 864 N N . THR A 1 108 ? 4.375 2.702 -12.049 1.00 89.62 108 THR A N 1
ATOM 865 C CA . THR A 1 108 ? 4.302 1.538 -11.149 1.00 89.62 108 THR A CA 1
ATOM 866 C C . THR A 1 108 ? 5.066 1.774 -9.850 1.00 89.62 108 THR A C 1
ATOM 868 O O . THR A 1 108 ? 4.572 1.411 -8.785 1.00 89.62 108 THR A O 1
ATOM 871 N N . THR A 1 109 ? 6.218 2.444 -9.923 1.00 87.81 109 THR A N 1
ATOM 872 C CA . THR A 1 109 ? 7.039 2.790 -8.753 1.00 87.81 109 THR A CA 1
ATOM 873 C C . THR A 1 109 ? 6.349 3.822 -7.852 1.00 87.81 109 THR A C 1
ATOM 875 O O . THR A 1 109 ? 6.321 3.675 -6.633 1.00 87.81 109 THR A O 1
ATOM 878 N N . VAL A 1 110 ? 5.733 4.863 -8.423 1.00 89.25 110 VAL A N 1
ATOM 879 C CA . VAL A 1 110 ? 4.974 5.854 -7.636 1.00 89.25 110 VAL A CA 1
ATOM 880 C C . VAL A 1 110 ? 3.761 5.209 -6.966 1.00 89.25 110 VAL A C 1
ATOM 882 O O . VAL A 1 110 ? 3.509 5.453 -5.786 1.00 89.25 110 VAL A O 1
ATOM 885 N N . VAL A 1 111 ? 3.026 4.365 -7.696 1.00 91.19 111 VAL A N 1
ATOM 886 C CA . VAL A 1 111 ? 1.888 3.615 -7.146 1.00 91.19 111 VAL A CA 1
ATOM 887 C C . VAL A 1 111 ? 2.337 2.717 -5.994 1.00 91.19 111 VAL A C 1
ATOM 889 O O . VAL A 1 111 ? 1.657 2.669 -4.975 1.00 91.19 111 VAL A O 1
ATOM 892 N N . GLU A 1 112 ? 3.495 2.068 -6.107 1.00 89.75 112 GLU A N 1
ATOM 893 C CA . GLU A 1 112 ? 4.072 1.249 -5.039 1.00 89.75 112 GLU A CA 1
ATOM 894 C C . GLU A 1 112 ? 4.343 2.036 -3.757 1.00 89.75 112 GLU A C 1
ATOM 896 O O . GLU A 1 112 ? 3.927 1.600 -2.684 1.00 89.75 112 GLU A O 1
ATOM 901 N N . PHE A 1 113 ? 4.962 3.215 -3.849 1.00 89.94 113 PHE A N 1
ATOM 902 C CA . PHE A 1 113 ? 5.184 4.050 -2.667 1.00 89.94 113 PHE A CA 1
ATOM 903 C C . PHE A 1 113 ? 3.874 4.509 -2.025 1.00 89.94 113 PHE A C 1
ATOM 905 O O . PHE A 1 113 ? 3.731 4.428 -0.804 1.00 89.94 113 PHE A O 1
ATOM 912 N N . ILE A 1 114 ? 2.893 4.926 -2.835 1.00 92.75 114 ILE A N 1
ATOM 913 C CA . ILE A 1 114 ? 1.561 5.294 -2.337 1.00 92.75 114 ILE A CA 1
ATOM 914 C C . ILE A 1 114 ? 0.931 4.103 -1.604 1.00 92.75 114 ILE A C 1
ATOM 916 O O . ILE A 1 114 ? 0.401 4.262 -0.505 1.00 92.75 114 ILE A O 1
ATOM 920 N N . GLN A 1 115 ? 1.000 2.906 -2.189 1.00 92.94 115 GLN A N 1
ATOM 921 C CA . GLN A 1 115 ? 0.413 1.701 -1.611 1.00 92.94 115 GLN A CA 1
ATOM 922 C C . GLN A 1 115 ? 1.098 1.272 -0.318 1.00 92.94 115 GLN A C 1
ATOM 924 O O . GLN A 1 115 ? 0.391 1.003 0.650 1.00 92.94 115 GLN A O 1
ATOM 929 N N . SER A 1 116 ? 2.433 1.257 -0.269 1.00 91.25 116 SER A N 1
ATOM 930 C CA . SER A 1 116 ? 3.164 0.931 0.961 1.00 91.25 116 SER A CA 1
ATOM 931 C C . SER A 1 116 ? 2.784 1.896 2.079 1.00 91.25 116 SER A C 1
ATOM 933 O O . SER A 1 116 ? 2.392 1.456 3.155 1.00 91.25 116 SER A O 1
ATOM 935 N N . PHE A 1 117 ? 2.776 3.205 1.797 1.00 93.19 117 PHE A N 1
ATOM 936 C CA . PHE A 1 117 ? 2.392 4.209 2.785 1.00 93.19 117 PHE A CA 1
ATOM 937 C C . PHE A 1 117 ? 0.976 3.966 3.321 1.00 93.19 117 PHE A C 1
ATOM 939 O O . PHE A 1 117 ? 0.755 3.906 4.530 1.00 93.19 117 PHE A O 1
ATOM 946 N N . ILE A 1 118 ? -0.009 3.822 2.429 1.00 95.12 118 ILE A N 1
ATOM 947 C CA . ILE A 1 118 ? -1.405 3.635 2.839 1.00 95.12 118 ILE A CA 1
ATOM 948 C C . ILE A 1 118 ? -1.558 2.328 3.623 1.00 95.12 118 ILE A C 1
ATOM 950 O O . ILE A 1 118 ? -2.215 2.321 4.664 1.00 95.12 118 ILE A O 1
ATOM 954 N N . GLY A 1 119 ? -0.962 1.237 3.140 1.00 94.62 119 GLY A N 1
ATOM 955 C CA . GLY A 1 119 ? -1.058 -0.088 3.745 1.00 94.62 119 GLY A CA 1
ATOM 956 C C . GLY A 1 119 ? -0.509 -0.109 5.167 1.00 94.62 119 GLY A C 1
ATOM 957 O O . GLY A 1 119 ? -1.215 -0.520 6.093 1.00 94.62 119 GLY A O 1
ATOM 958 N N . ASP A 1 120 ? 0.697 0.419 5.357 1.00 94.31 120 ASP A N 1
ATOM 959 C CA . ASP A 1 120 ? 1.382 0.406 6.648 1.00 94.31 120 ASP A CA 1
ATOM 960 C C . ASP A 1 120 ? 0.652 1.281 7.684 1.00 94.31 120 ASP A C 1
ATOM 962 O O . ASP A 1 120 ? 0.434 0.867 8.827 1.00 94.31 120 ASP A O 1
ATOM 966 N N . TRP A 1 121 ? 0.150 2.454 7.284 1.00 94.56 121 TRP A N 1
ATOM 967 C CA . TRP A 1 121 ? -0.646 3.305 8.176 1.00 94.56 121 TRP A CA 1
ATOM 968 C C . TRP A 1 121 ? -2.042 2.741 8.471 1.00 94.56 121 TRP A C 1
ATOM 970 O O . TRP A 1 121 ? -2.523 2.854 9.602 1.00 94.56 121 TRP A O 1
ATOM 980 N N . LEU A 1 122 ? -2.701 2.090 7.505 1.00 94.88 122 LEU A N 1
ATOM 981 C CA . LEU A 1 122 ? -3.959 1.381 7.766 1.00 94.88 122 LEU A CA 1
ATOM 982 C C . LEU A 1 122 ? -3.760 0.247 8.777 1.00 94.88 122 LEU A C 1
ATOM 984 O O . LEU A 1 122 ? -4.608 0.072 9.655 1.00 94.88 122 LEU A O 1
ATOM 988 N N . MET A 1 123 ? -2.641 -0.480 8.708 1.00 93.81 123 MET A N 1
ATOM 989 C CA . MET A 1 123 ? -2.297 -1.515 9.686 1.00 93.81 123 MET A CA 1
ATOM 990 C C . MET A 1 123 ? -2.117 -0.940 11.093 1.00 93.81 123 MET A C 1
ATOM 992 O O . MET A 1 123 ? -2.703 -1.470 12.043 1.00 93.81 123 MET A O 1
ATOM 996 N N . VAL A 1 124 ? -1.419 0.193 11.231 1.00 95.19 124 VAL A N 1
ATOM 997 C CA . VAL A 1 124 ? -1.328 0.926 12.508 1.00 95.19 124 VAL A CA 1
ATOM 998 C C . VAL A 1 124 ? -2.728 1.231 13.055 1.00 95.19 124 VAL A C 1
ATOM 1000 O O . VAL A 1 124 ? -3.018 0.941 14.218 1.00 95.19 124 VAL A O 1
ATOM 1003 N N . PHE A 1 125 ? -3.642 1.745 12.224 1.00 94.69 125 PHE A N 1
ATOM 1004 C CA . PHE A 1 125 ? -5.012 2.038 12.654 1.00 94.69 125 PHE A CA 1
ATOM 1005 C C . PHE A 1 125 ? -5.806 0.791 13.054 1.00 94.69 125 PHE A C 1
ATOM 1007 O O . PHE A 1 125 ? -6.548 0.837 14.038 1.00 94.69 125 PHE A O 1
ATOM 1014 N N . VAL A 1 126 ? -5.637 -0.334 12.355 1.00 94.19 126 VAL A N 1
ATOM 1015 C CA . VAL A 1 126 ? -6.249 -1.615 12.744 1.00 94.19 126 VAL A CA 1
ATOM 1016 C C . VAL A 1 126 ? -5.774 -2.043 14.136 1.00 94.19 126 VAL A C 1
ATOM 1018 O O . VAL A 1 126 ? -6.601 -2.437 14.965 1.00 94.19 126 VAL A O 1
ATOM 1021 N N . ILE A 1 127 ? -4.476 -1.917 14.426 1.00 94.12 127 ILE A N 1
ATOM 1022 C CA . ILE A 1 127 ? -3.904 -2.263 15.735 1.00 94.12 127 ILE A CA 1
ATOM 1023 C C . ILE A 1 127 ? -4.415 -1.309 16.824 1.00 94.12 127 ILE A C 1
ATOM 1025 O O . ILE A 1 127 ? -4.783 -1.762 17.908 1.00 94.12 127 ILE A O 1
ATOM 1029 N N . ILE A 1 128 ? -4.526 -0.007 16.542 1.00 93.88 128 ILE A N 1
ATOM 1030 C CA . ILE A 1 128 ? -5.101 0.970 17.482 1.00 93.88 128 ILE A CA 1
ATOM 1031 C C . ILE A 1 128 ? -6.549 0.603 17.837 1.00 93.88 128 ILE A C 1
ATOM 1033 O O . ILE A 1 128 ? -6.905 0.593 19.017 1.00 93.88 128 ILE A O 1
ATOM 1037 N N . ILE A 1 129 ? -7.380 0.240 16.852 1.00 92.31 129 ILE A N 1
ATOM 1038 C CA . ILE A 1 129 ? -8.756 -0.222 17.114 1.00 92.31 129 ILE A CA 1
ATOM 1039 C C . ILE A 1 129 ? -8.753 -1.496 17.960 1.00 92.31 129 ILE A C 1
ATOM 1041 O O . ILE A 1 129 ? -9.586 -1.648 18.855 1.00 92.31 129 ILE A O 1
ATOM 1045 N N . PHE A 1 130 ? -7.827 -2.416 17.698 1.00 91.31 130 PHE A N 1
ATOM 1046 C CA . PHE A 1 130 ? -7.699 -3.637 18.485 1.00 91.31 130 PHE A CA 1
ATOM 1047 C C . PHE A 1 130 ? -7.344 -3.346 19.952 1.00 91.31 130 PHE A C 1
ATOM 1049 O O . PHE A 1 130 ? -7.969 -3.907 20.852 1.00 91.31 130 PHE A O 1
ATOM 1056 N N . ILE A 1 131 ? -6.417 -2.419 20.210 1.00 92.62 131 ILE A N 1
ATOM 1057 C CA . ILE A 1 131 ? -6.085 -1.960 21.567 1.00 92.62 131 ILE A CA 1
ATOM 1058 C C . ILE A 1 131 ? -7.297 -1.302 22.231 1.00 92.62 131 ILE A C 1
ATOM 1060 O O . ILE A 1 131 ? -7.611 -1.625 23.376 1.00 92.62 131 ILE A O 1
ATOM 1064 N N . ALA A 1 132 ? -8.013 -0.429 21.517 1.00 90.50 132 ALA A N 1
ATOM 1065 C CA . ALA A 1 132 ? -9.225 0.207 22.031 1.00 90.50 132 ALA A CA 1
ATOM 1066 C C . ALA A 1 132 ? -10.276 -0.835 22.455 1.00 90.50 132 ALA A C 1
ATOM 1068 O O . ALA A 1 132 ? -10.890 -0.700 23.511 1.00 90.50 132 ALA A O 1
ATOM 1069 N N . HIS A 1 133 ? -10.418 -1.921 21.688 1.00 88.19 133 HIS A N 1
ATOM 1070 C CA . HIS A 1 133 ? -11.289 -3.040 22.042 1.00 88.19 133 HIS A CA 1
ATOM 1071 C C . HIS A 1 133 ? -10.785 -3.825 23.266 1.00 88.19 133 HIS A C 1
ATOM 1073 O O . HIS A 1 133 ? -11.591 -4.257 24.085 1.00 88.19 133 HIS A O 1
ATOM 1079 N N . ILE A 1 134 ? -9.471 -4.025 23.431 1.00 88.19 134 ILE A N 1
ATOM 1080 C CA . ILE A 1 134 ? -8.908 -4.670 24.637 1.00 88.19 134 ILE A CA 1
ATOM 1081 C C . ILE A 1 134 ? -9.197 -3.843 25.895 1.00 88.19 134 ILE A C 1
ATOM 1083 O O . ILE A 1 134 ? -9.428 -4.417 26.961 1.00 88.19 134 ILE A O 1
ATOM 1087 N N . LEU A 1 135 ? -9.191 -2.517 25.770 1.00 88.12 135 LEU A N 1
ATOM 1088 C CA . LEU A 1 135 ? -9.452 -1.573 26.856 1.00 88.12 135 LEU A CA 1
ATOM 1089 C C . LEU A 1 135 ? -10.948 -1.349 27.139 1.00 88.12 135 LEU A C 1
ATOM 1091 O O . LEU A 1 135 ? -11.267 -0.482 27.950 1.00 88.12 135 LEU A O 1
ATOM 1095 N N . ASP A 1 136 ? -11.847 -2.080 26.467 1.00 85.31 136 ASP A N 1
ATOM 1096 C CA . ASP A 1 136 ? -13.302 -1.864 26.504 1.00 85.31 136 ASP A CA 1
ATOM 1097 C C . ASP A 1 136 ? -13.676 -0.387 26.284 1.00 85.31 136 ASP A C 1
ATOM 1099 O O . ASP A 1 136 ? -14.556 0.175 26.940 1.00 85.31 136 ASP A O 1
ATOM 1103 N N . PHE A 1 137 ? -12.963 0.286 25.375 1.00 85.44 137 PHE A N 1
ATOM 1104 C CA . PHE A 1 137 ? -13.233 1.681 25.069 1.00 85.44 137 PHE A CA 1
ATOM 1105 C C . PHE A 1 137 ? -14.545 1.799 24.290 1.00 85.44 137 PHE A C 1
ATOM 1107 O O . PHE A 1 137 ? -14.584 1.625 23.071 1.00 85.44 137 PHE A O 1
ATOM 1114 N N . ASP A 1 138 ? -15.622 2.136 24.998 1.00 81.75 138 ASP A N 1
ATOM 1115 C CA . ASP A 1 138 ? -16.879 2.516 24.367 1.00 81.75 138 ASP A CA 1
ATOM 1116 C C . ASP A 1 138 ? -16.807 3.969 23.873 1.00 81.75 138 ASP A C 1
ATOM 1118 O O . ASP A 1 138 ? -17.008 4.937 24.615 1.00 81.75 138 ASP A O 1
ATOM 1122 N N . ALA A 1 139 ? -16.503 4.112 22.582 1.00 77.50 139 ALA A N 1
ATOM 1123 C CA . ALA A 1 139 ? -16.464 5.403 21.911 1.00 77.50 139 ALA A CA 1
ATOM 1124 C C . ALA A 1 139 ? -17.826 6.114 21.931 1.00 77.50 139 ALA A C 1
ATOM 1126 O O . ALA A 1 139 ? -17.855 7.339 21.928 1.00 77.50 139 ALA A O 1
ATOM 1127 N N . THR A 1 140 ? -18.941 5.379 21.965 1.00 76.75 140 THR A N 1
ATOM 1128 C CA . THR A 1 140 ? -20.288 5.971 21.943 1.00 76.75 140 THR A CA 1
ATOM 1129 C C . THR A 1 140 ? -20.708 6.522 23.300 1.00 76.75 140 THR A C 1
ATOM 1131 O O . THR A 1 140 ? -21.417 7.523 23.351 1.00 76.75 140 THR A O 1
ATOM 1134 N N . ALA A 1 141 ? -20.205 5.934 24.387 1.00 81.69 141 ALA A N 1
ATOM 1135 C CA . ALA A 1 141 ? -20.415 6.445 25.738 1.00 81.69 141 ALA A CA 1
ATOM 1136 C C . ALA A 1 141 ? -19.535 7.667 26.057 1.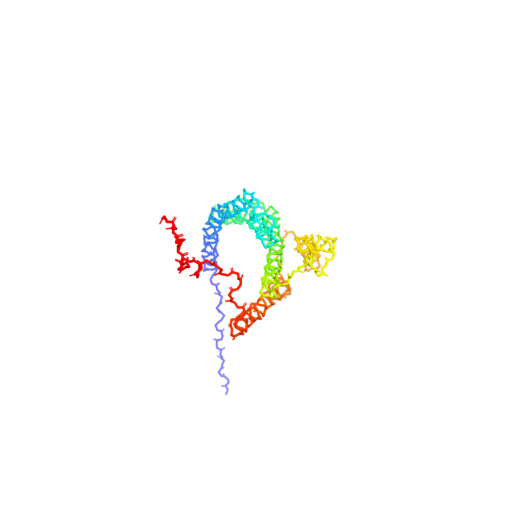00 81.69 141 ALA A C 1
ATOM 1138 O O . ALA A 1 141 ? -19.924 8.518 26.854 1.00 81.69 141 ALA A O 1
ATOM 1139 N N . LYS A 1 142 ? -18.335 7.755 25.460 1.00 82.62 142 LYS A N 1
ATOM 1140 C CA . LYS A 1 142 ? -17.332 8.786 25.795 1.00 82.62 142 LYS A CA 1
ATOM 1141 C C . LYS A 1 142 ? -17.234 9.937 24.796 1.00 82.62 142 LYS A C 1
ATOM 1143 O O . LYS A 1 142 ? -16.733 10.999 25.156 1.00 82.62 142 LYS A O 1
ATOM 1148 N N . LEU A 1 143 ? -17.652 9.741 23.548 1.00 88.19 143 LEU A N 1
ATOM 1149 C CA . LEU A 1 143 ? -17.533 10.735 22.482 1.00 88.19 143 LEU A CA 1
ATOM 1150 C C . LEU A 1 143 ? -18.900 11.057 21.887 1.00 88.19 143 LEU A C 1
ATOM 1152 O O . LEU A 1 143 ? -19.787 10.212 21.804 1.00 88.19 143 LEU A O 1
ATOM 1156 N N . THR A 1 144 ? -19.052 12.286 21.394 1.00 90.38 144 THR A N 1
ATOM 1157 C CA . THR A 1 144 ? -20.276 12.661 20.681 1.00 90.38 144 THR A CA 1
ATOM 1158 C C . THR A 1 144 ? -20.406 11.874 19.365 1.00 90.38 144 THR A C 1
ATOM 1160 O O . THR A 1 144 ? -19.390 11.571 18.724 1.00 90.38 144 THR A O 1
ATOM 1163 N N . PRO A 1 145 ? -21.633 11.609 18.873 1.00 88.38 145 PRO A N 1
ATOM 1164 C CA . PRO A 1 145 ? -21.845 10.903 17.605 1.00 88.38 145 PRO A CA 1
ATOM 1165 C C . PRO A 1 145 ? -21.139 11.557 16.407 1.00 88.38 145 PRO A C 1
ATOM 1167 O O . PRO A 1 145 ? -20.672 10.873 15.493 1.00 88.38 145 PRO A O 1
ATOM 1170 N N . ARG A 1 146 ? -21.017 12.894 16.417 1.00 91.31 146 ARG A N 1
ATOM 1171 C CA . ARG A 1 146 ? -20.283 13.646 15.388 1.00 91.31 146 ARG A CA 1
ATOM 1172 C C . ARG A 1 146 ? -18.788 13.348 15.445 1.00 91.31 146 ARG A C 1
ATOM 1174 O O . ARG A 1 146 ? -18.198 13.074 14.404 1.00 91.31 146 ARG A O 1
ATOM 1181 N N . THR A 1 147 ? -18.197 13.340 16.640 1.00 89.69 147 THR A N 1
ATOM 1182 C CA . THR A 1 147 ? -16.777 13.021 16.837 1.00 89.69 147 THR A CA 1
ATOM 1183 C C . THR A 1 147 ? -16.457 11.609 16.357 1.00 89.69 147 THR A C 1
ATOM 1185 O O . THR A 1 147 ? -15.517 11.437 15.590 1.00 89.69 147 THR A O 1
ATOM 1188 N N . VAL A 1 148 ? -17.279 10.611 16.704 1.00 88.25 148 VAL A N 1
ATOM 1189 C CA . VAL A 1 148 ? -17.086 9.223 16.242 1.00 88.25 148 VAL A CA 1
ATOM 1190 C C . VAL A 1 148 ? -17.121 9.135 14.713 1.00 88.25 148 VAL A C 1
ATOM 1192 O O . VAL A 1 148 ? -16.271 8.481 14.105 1.00 88.25 148 VAL A O 1
ATOM 1195 N N . LYS A 1 149 ? -18.065 9.838 14.069 1.00 89.62 149 LYS A N 1
ATOM 1196 C CA . LYS A 1 149 ? -18.150 9.899 12.604 1.00 89.62 149 LYS A CA 1
ATOM 1197 C C . LYS A 1 149 ? -16.901 10.535 11.989 1.00 89.62 149 LYS A C 1
ATOM 1199 O O . LYS A 1 149 ? -16.373 9.987 11.025 1.00 89.62 149 LYS A O 1
ATOM 1204 N N . ILE A 1 150 ? -16.419 11.646 12.547 1.00 93.06 150 ILE A N 1
ATOM 1205 C CA . ILE A 1 150 ? -15.209 12.332 12.071 1.00 93.06 150 ILE A CA 1
ATOM 1206 C C . ILE A 1 150 ? -13.983 11.432 12.238 1.00 93.06 150 ILE A C 1
ATOM 1208 O O . ILE A 1 150 ? -13.277 11.215 11.261 1.00 93.06 150 ILE A O 1
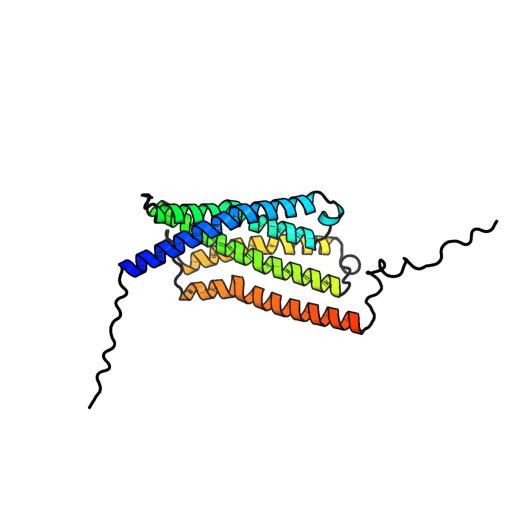ATOM 1212 N N . CYS A 1 151 ? -13.762 10.846 13.420 1.00 90.44 151 CYS A N 1
ATOM 1213 C CA . CYS A 1 151 ? -12.639 9.936 13.668 1.00 90.44 151 CYS A CA 1
ATOM 1214 C C . CYS A 1 151 ? -12.622 8.783 12.666 1.00 90.44 151 CYS A C 1
ATOM 1216 O O . CYS A 1 151 ? -11.584 8.475 12.087 1.00 90.44 151 CYS A O 1
ATOM 1218 N N . LYS A 1 152 ? -13.790 8.191 12.403 1.00 91.06 152 LYS A N 1
ATOM 1219 C CA . LYS A 1 152 ? -13.928 7.139 11.403 1.00 91.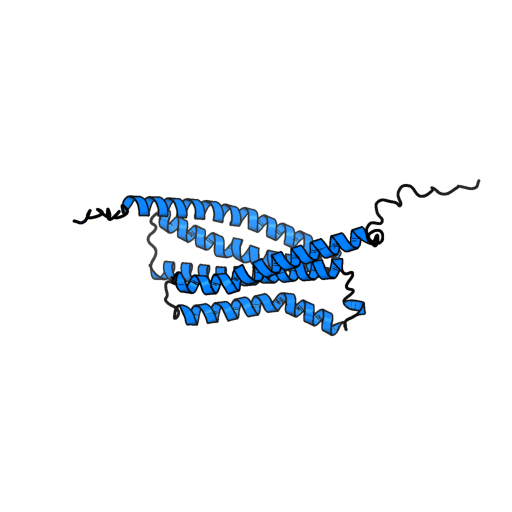06 152 LYS A CA 1
ATOM 1220 C C . LYS A 1 152 ? -13.529 7.624 10.011 1.00 91.06 152 LYS A C 1
ATOM 1222 O O . LYS A 1 152 ? -12.684 7.003 9.378 1.00 91.06 152 LYS A O 1
ATOM 1227 N N . VAL A 1 153 ? -14.092 8.737 9.547 1.00 92.81 153 VAL A N 1
ATOM 1228 C CA . VAL A 1 153 ? -13.760 9.311 8.232 1.00 92.81 153 VAL A CA 1
ATOM 1229 C C . VAL A 1 153 ? -12.263 9.609 8.123 1.00 92.81 153 VAL A C 1
ATOM 1231 O O . VAL A 1 153 ? -11.638 9.214 7.143 1.00 92.81 153 VAL A O 1
ATOM 1234 N N . VAL A 1 154 ? -11.672 10.227 9.147 1.00 93.69 154 VAL A N 1
ATOM 1235 C CA . VAL A 1 154 ? -10.240 10.549 9.192 1.00 93.69 154 VAL A CA 1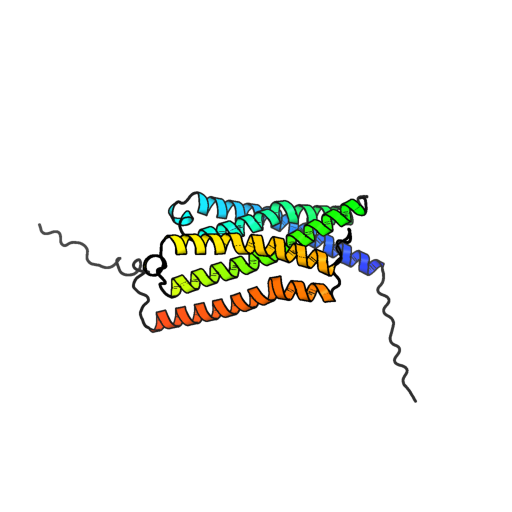
ATOM 1236 C C . VAL A 1 154 ? -9.391 9.282 9.100 1.00 93.69 154 VAL A C 1
ATOM 1238 O O . VAL A 1 154 ? -8.516 9.217 8.246 1.00 93.69 154 VAL A O 1
ATOM 1241 N N . MET A 1 155 ? -9.678 8.244 9.888 1.00 93.69 155 MET A N 1
ATOM 1242 C CA . MET A 1 155 ? -8.907 6.991 9.859 1.00 93.69 155 MET A CA 1
ATOM 1243 C C . MET A 1 155 ? -8.974 6.264 8.509 1.00 93.69 155 MET A C 1
ATOM 1245 O O . MET A 1 155 ? -8.044 5.546 8.154 1.00 93.69 155 MET A O 1
ATOM 1249 N N . HIS A 1 156 ? -10.055 6.447 7.745 1.00 93.38 156 HIS A N 1
ATOM 1250 C CA . HIS A 1 156 ? -10.190 5.854 6.415 1.00 93.38 156 HIS A CA 1
ATOM 1251 C C . HIS A 1 156 ? -9.551 6.685 5.309 1.00 93.38 156 HIS A C 1
ATOM 1253 O O . HIS A 1 156 ? -8.943 6.107 4.415 1.00 93.38 156 HIS A O 1
ATOM 1259 N N . ILE A 1 157 ? -9.719 8.008 5.342 1.00 94.50 157 ILE A N 1
ATOM 1260 C CA . ILE A 1 157 ? -9.390 8.894 4.218 1.00 94.50 157 ILE A CA 1
ATOM 1261 C C . ILE A 1 157 ? -8.009 9.536 4.382 1.00 94.50 157 ILE A C 1
ATOM 1263 O O . ILE A 1 157 ? -7.304 9.717 3.391 1.00 94.50 157 ILE A O 1
ATOM 1267 N N . ALA A 1 158 ? -7.590 9.857 5.610 1.00 93.75 158 ALA A N 1
ATOM 1268 C CA . ALA A 1 158 ? -6.314 10.529 5.842 1.00 93.75 158 ALA A CA 1
ATOM 1269 C C . ALA A 1 158 ? -5.104 9.748 5.296 1.00 93.75 158 ALA A C 1
ATOM 1271 O O . ALA A 1 158 ? -4.271 10.394 4.664 1.00 93.75 158 ALA A O 1
ATOM 1272 N N . PRO A 1 159 ? -5.009 8.404 5.425 1.00 93.81 159 PRO A N 1
ATOM 1273 C CA . PRO A 1 159 ? -3.906 7.642 4.832 1.00 93.81 159 PRO A CA 1
ATOM 1274 C C . PRO A 1 159 ? -3.819 7.805 3.320 1.00 93.81 159 PRO A C 1
ATOM 1276 O O . PRO A 1 159 ? -2.728 7.957 2.790 1.00 93.81 159 PRO A O 1
ATOM 1279 N N . TRP A 1 160 ? -4.965 7.821 2.633 1.00 95.06 160 TRP A N 1
ATOM 1280 C CA . TRP A 1 160 ? -5.028 7.979 1.181 1.00 95.06 160 TRP A CA 1
ATOM 1281 C C . TRP A 1 160 ? -4.582 9.367 0.747 1.00 95.06 160 TRP A C 1
ATOM 1283 O O . TRP A 1 160 ? -3.720 9.492 -0.118 1.00 95.06 160 TRP A O 1
ATOM 1293 N N . ILE A 1 161 ? -5.141 10.409 1.370 1.00 95.06 161 ILE A N 1
ATOM 1294 C CA . ILE A 1 161 ? -4.782 11.795 1.054 1.00 95.06 161 ILE A CA 1
ATOM 1295 C C . ILE A 1 161 ? -3.296 12.025 1.341 1.00 95.06 161 ILE A C 1
ATOM 1297 O O . ILE A 1 161 ? -2.580 12.536 0.483 1.00 95.06 161 ILE A O 1
ATOM 1301 N N . ALA A 1 162 ? -2.822 11.615 2.520 1.00 92.88 162 ALA A N 1
ATOM 1302 C CA . ALA A 1 162 ? -1.425 11.751 2.904 1.00 92.88 162 ALA A CA 1
ATOM 1303 C C . ALA A 1 162 ? -0.509 10.943 1.977 1.00 92.88 162 ALA A C 1
ATOM 1305 O O . ALA A 1 162 ? 0.454 11.497 1.466 1.00 92.88 162 ALA A O 1
ATOM 1306 N N . GLY A 1 163 ? -0.839 9.685 1.681 1.00 92.25 163 GLY A N 1
ATOM 1307 C CA . GLY A 1 163 ? -0.060 8.839 0.780 1.00 92.25 163 GLY A CA 1
ATOM 1308 C C . GLY A 1 163 ? 0.067 9.448 -0.612 1.00 92.25 163 GLY A C 1
ATOM 1309 O O . GLY A 1 163 ? 1.177 9.589 -1.110 1.00 92.25 163 GLY A O 1
ATOM 1310 N N . ILE A 1 164 ? -1.034 9.897 -1.216 1.00 93.75 164 ILE A N 1
ATOM 1311 C CA . ILE A 1 164 ? -1.012 10.506 -2.554 1.00 93.75 164 ILE A CA 1
ATOM 1312 C C . ILE A 1 164 ? -0.203 11.810 -2.552 1.00 93.75 164 ILE A C 1
ATOM 1314 O O . ILE A 1 164 ? 0.686 11.983 -3.384 1.00 93.75 164 ILE A O 1
ATOM 1318 N N . ILE A 1 165 ? -0.484 12.720 -1.614 1.00 93.25 165 ILE A N 1
ATOM 1319 C CA . ILE A 1 165 ? 0.142 14.049 -1.585 1.00 93.25 165 ILE A CA 1
ATOM 1320 C C . ILE A 1 165 ? 1.623 13.954 -1.212 1.00 93.25 165 ILE A C 1
ATOM 1322 O O . ILE A 1 165 ? 2.464 14.512 -1.915 1.00 93.25 165 ILE A O 1
ATOM 1326 N N . ILE A 1 166 ? 1.955 13.250 -0.125 1.00 90.06 166 ILE A N 1
ATOM 1327 C CA . ILE A 1 166 ? 3.332 13.141 0.370 1.00 90.06 166 ILE A CA 1
ATOM 1328 C C . ILE A 1 166 ? 4.187 12.404 -0.660 1.00 90.06 166 ILE A C 1
ATOM 1330 O O . ILE A 1 166 ? 5.250 12.914 -1.003 1.00 90.06 166 ILE A O 1
ATOM 1334 N N . THR A 1 167 ? 3.707 11.292 -1.235 1.00 90.44 167 THR A N 1
ATOM 1335 C CA . THR A 1 167 ? 4.463 10.574 -2.278 1.00 90.44 167 THR A CA 1
ATOM 1336 C C . THR A 1 167 ? 4.726 11.454 -3.478 1.00 90.44 167 THR A C 1
ATOM 1338 O O . THR A 1 167 ? 5.868 11.542 -3.929 1.00 90.44 167 THR A O 1
ATOM 1341 N N . PHE A 1 168 ? 3.698 12.143 -3.978 1.00 88.00 168 PHE A N 1
ATOM 1342 C CA . PHE A 1 168 ? 3.855 13.022 -5.126 1.00 88.00 168 PHE A CA 1
ATOM 1343 C C . PHE A 1 168 ? 4.903 14.103 -4.846 1.00 88.00 168 PHE A C 1
ATOM 1345 O O . PHE A 1 168 ? 5.867 14.220 -5.599 1.00 88.00 168 PHE A O 1
ATOM 1352 N N . ILE A 1 169 ? 4.780 14.835 -3.732 1.00 88.06 169 ILE A N 1
ATOM 1353 C CA . ILE A 1 169 ? 5.736 15.885 -3.343 1.00 88.06 169 ILE A CA 1
ATOM 1354 C C . ILE A 1 169 ? 7.152 15.314 -3.207 1.00 88.06 169 ILE A C 1
ATOM 1356 O O . ILE A 1 169 ? 8.091 15.863 -3.785 1.00 88.06 169 ILE A O 1
ATOM 1360 N N . SER A 1 170 ? 7.319 14.201 -2.490 1.00 86.81 170 SER A N 1
ATOM 1361 C CA . SER A 1 170 ? 8.625 13.573 -2.286 1.00 86.81 170 SER A CA 1
ATOM 1362 C C . SER A 1 170 ? 9.268 13.158 -3.612 1.00 86.81 170 SER A C 1
ATOM 1364 O O . SER A 1 170 ? 10.446 13.438 -3.835 1.00 86.81 170 SER A O 1
ATOM 1366 N N . VAL A 1 171 ? 8.502 12.561 -4.530 1.00 85.38 171 VAL A N 1
ATOM 1367 C CA . VAL A 1 171 ? 8.984 12.169 -5.863 1.00 85.38 171 VAL A CA 1
ATOM 1368 C C . VAL A 1 171 ? 9.396 13.394 -6.681 1.00 85.38 171 VAL A C 1
ATOM 1370 O O . VAL A 1 171 ? 10.512 13.408 -7.213 1.00 85.38 171 VAL A O 1
ATOM 1373 N N . VAL A 1 172 ? 8.565 14.448 -6.721 1.00 85.12 172 VAL A N 1
ATOM 1374 C CA . VAL A 1 172 ? 8.874 15.718 -7.409 1.00 85.12 172 VAL A CA 1
ATOM 1375 C C . VAL A 1 172 ? 10.207 16.280 -6.913 1.00 85.12 172 VAL A C 1
ATOM 1377 O O . VAL A 1 172 ? 11.099 16.580 -7.709 1.00 85.12 172 VAL A O 1
ATOM 1380 N N . MET A 1 173 ? 10.351 16.411 -5.592 1.00 83.25 173 MET A N 1
ATOM 1381 C CA . MET A 1 173 ? 11.502 17.066 -4.972 1.00 83.25 173 MET A CA 1
ATOM 1382 C C . MET A 1 173 ? 12.792 16.265 -5.149 1.00 83.25 173 MET A C 1
ATOM 1384 O O . MET A 1 173 ? 13.862 16.844 -5.344 1.00 83.25 173 MET A O 1
ATOM 1388 N N . LEU A 1 174 ? 12.712 14.935 -5.087 1.00 80.00 174 LEU A N 1
ATOM 1389 C CA . LEU A 1 174 ? 13.900 14.084 -5.075 1.00 80.00 174 LEU A CA 1
ATOM 1390 C C . LEU A 1 174 ? 14.405 13.738 -6.476 1.00 80.00 174 LEU A C 1
ATOM 1392 O O . LEU A 1 174 ? 15.618 13.558 -6.633 1.00 80.00 174 LEU A O 1
ATOM 1396 N N . THR A 1 175 ? 13.519 13.695 -7.475 1.00 76.12 175 THR A N 1
ATOM 1397 C CA . THR A 1 175 ? 13.845 13.206 -8.828 1.00 76.12 175 THR A CA 1
ATOM 1398 C C . THR A 1 175 ? 13.657 14.228 -9.944 1.00 76.12 175 THR A C 1
ATOM 1400 O O . THR A 1 175 ? 14.055 13.957 -11.074 1.00 76.12 175 THR A O 1
ATOM 1403 N N . ARG A 1 176 ? 13.067 15.399 -9.653 1.00 79.25 176 ARG A N 1
ATOM 1404 C CA . ARG A 1 176 ? 12.720 16.425 -10.654 1.00 79.25 176 ARG A CA 1
ATOM 1405 C C . ARG A 1 176 ? 11.886 15.881 -11.828 1.00 79.25 176 ARG A C 1
ATOM 1407 O O . ARG A 1 176 ? 11.963 16.428 -12.922 1.00 79.25 176 ARG A O 1
ATOM 1414 N N . TRP A 1 177 ? 11.100 14.821 -11.605 1.00 72.62 177 TRP A N 1
ATOM 1415 C CA . TRP A 1 177 ? 10.277 14.168 -12.635 1.00 72.62 177 TRP A CA 1
ATOM 1416 C C . TRP A 1 177 ? 11.051 13.692 -13.865 1.00 72.62 177 TRP A C 1
ATOM 1418 O O . TRP A 1 177 ? 10.589 13.835 -14.999 1.00 72.62 177 TRP A O 1
ATOM 1428 N N . HIS A 1 178 ? 12.226 13.093 -13.671 1.00 73.19 178 HIS A N 1
ATOM 1429 C CA . HIS A 1 178 ? 12.854 12.404 -14.792 1.00 73.19 178 HIS A CA 1
ATOM 1430 C C . HIS A 1 178 ? 11.941 11.289 -15.340 1.00 73.19 178 HIS A C 1
ATOM 1432 O O . HIS A 1 178 ? 11.332 10.563 -14.553 1.00 73.19 178 HIS A O 1
ATOM 1438 N N . PRO A 1 179 ? 11.842 11.139 -16.679 1.00 67.75 179 PRO A N 1
ATOM 1439 C CA . PRO A 1 179 ? 10.881 10.237 -17.320 1.00 67.75 179 PRO A CA 1
ATOM 1440 C C . PRO A 1 179 ? 11.136 8.769 -16.975 1.00 67.75 179 PRO A C 1
ATOM 1442 O O . PRO A 1 179 ? 10.211 7.964 -17.008 1.00 67.75 179 PRO A O 1
ATOM 1445 N N . CYS A 1 180 ? 12.381 8.436 -16.623 1.00 80.62 180 CYS A N 1
ATOM 1446 C CA . CYS A 1 180 ? 12.747 7.185 -15.984 1.00 80.62 180 CYS A CA 1
ATOM 1447 C C . CYS A 1 180 ? 13.061 7.470 -14.516 1.00 80.62 180 CYS A C 1
ATOM 1449 O O . CYS A 1 180 ? 14.132 7.994 -14.193 1.00 80.62 180 CYS A O 1
ATOM 1451 N N . LEU A 1 181 ? 12.109 7.170 -13.636 1.00 78.75 181 LEU A N 1
ATOM 1452 C CA . LEU A 1 181 ? 12.254 7.355 -12.203 1.00 78.75 181 LEU A CA 1
ATOM 1453 C C . LEU A 1 181 ? 13.234 6.321 -11.638 1.00 78.75 181 LEU A C 1
ATOM 1455 O O . LEU A 1 181 ? 12.843 5.271 -11.139 1.00 78.75 181 LEU A O 1
ATOM 1459 N N . ILE A 1 182 ? 14.526 6.630 -11.708 1.00 75.81 182 ILE A N 1
ATOM 1460 C CA . ILE A 1 182 ? 15.576 5.884 -11.015 1.00 75.81 182 ILE A CA 1
ATOM 1461 C C . ILE A 1 182 ? 15.914 6.676 -9.758 1.00 75.81 182 ILE A C 1
ATOM 1463 O O . ILE A 1 182 ? 16.606 7.694 -9.811 1.00 75.81 182 ILE A O 1
ATOM 1467 N N . ILE A 1 183 ? 15.370 6.242 -8.624 1.00 73.75 183 ILE A N 1
ATOM 1468 C CA . ILE A 1 183 ? 15.648 6.884 -7.341 1.00 73.75 183 ILE A CA 1
ATOM 1469 C C . ILE A 1 183 ? 17.067 6.487 -6.916 1.00 73.75 183 ILE A C 1
ATOM 1471 O O . ILE A 1 183 ? 17.351 5.295 -6.808 1.00 73.75 183 ILE A O 1
ATOM 1475 N N . PRO A 1 184 ? 17.970 7.453 -6.665 1.00 75.88 184 PRO A N 1
ATOM 1476 C CA . PRO A 1 184 ? 19.286 7.146 -6.122 1.00 75.88 184 PRO A CA 1
ATOM 1477 C C . PRO A 1 184 ? 19.142 6.410 -4.789 1.00 75.88 184 PRO A C 1
ATOM 1479 O O . PRO A 1 184 ? 18.344 6.834 -3.950 1.00 75.88 184 PRO A O 1
ATOM 1482 N N . TYR A 1 185 ? 19.940 5.364 -4.564 1.00 73.38 185 TYR A N 1
ATOM 1483 C CA . TYR A 1 185 ? 19.890 4.552 -3.339 1.00 73.38 185 TYR A CA 1
ATOM 1484 C C . TYR A 1 185 ? 19.911 5.392 -2.051 1.00 73.38 185 TYR A C 1
ATOM 1486 O O . TYR A 1 185 ? 19.147 5.137 -1.126 1.00 73.38 185 TYR A O 1
ATOM 1494 N N . GLU A 1 186 ? 20.710 6.461 -2.021 1.00 75.31 186 GLU A N 1
ATOM 1495 C CA . GLU A 1 186 ? 20.803 7.382 -0.879 1.00 75.31 186 GLU A CA 1
ATOM 1496 C C . GLU A 1 186 ? 19.464 8.057 -0.536 1.00 75.31 186 GLU A C 1
ATOM 1498 O O . GLU A 1 186 ? 19.152 8.288 0.630 1.00 75.31 186 GLU A O 1
ATOM 1503 N N . LYS A 1 187 ? 18.648 8.361 -1.552 1.00 77.12 187 LYS A N 1
ATOM 1504 C CA . LYS A 1 187 ? 17.333 8.995 -1.387 1.00 77.12 187 LYS A CA 1
ATOM 1505 C C . LYS A 1 187 ? 16.228 7.974 -1.134 1.00 77.12 187 LYS A C 1
ATOM 1507 O O . LYS A 1 187 ? 15.238 8.317 -0.493 1.00 77.12 187 LYS A O 1
ATOM 1512 N N . MET A 1 188 ? 16.398 6.737 -1.606 1.00 78.56 188 MET A N 1
ATOM 1513 C CA . MET A 1 188 ? 15.468 5.631 -1.355 1.00 78.56 188 MET A CA 1
ATOM 1514 C C . MET A 1 188 ? 15.342 5.344 0.145 1.00 78.56 188 MET A C 1
ATOM 1516 O O . MET A 1 188 ? 14.233 5.161 0.636 1.00 78.56 188 MET A O 1
ATOM 1520 N N . TYR A 1 189 ? 16.443 5.451 0.892 1.00 79.50 189 TYR A N 1
ATOM 1521 C CA . TYR A 1 189 ? 16.442 5.268 2.345 1.00 79.50 189 TYR A CA 1
ATOM 1522 C C . TYR A 1 189 ? 15.486 6.226 3.080 1.00 79.50 189 TYR A C 1
ATOM 1524 O O . TYR A 1 189 ? 14.789 5.830 4.012 1.00 79.50 189 TYR A O 1
ATOM 1532 N N . ALA A 1 190 ? 15.385 7.486 2.637 1.00 77.12 190 ALA A N 1
ATOM 1533 C CA . ALA A 1 190 ? 14.459 8.451 3.234 1.00 77.12 190 ALA A CA 1
ATOM 1534 C C . ALA A 1 190 ? 12.985 8.071 3.000 1.00 77.12 190 ALA A C 1
ATOM 1536 O O . ALA A 1 190 ? 12.154 8.255 3.894 1.00 77.12 190 ALA A O 1
ATOM 1537 N N . PHE A 1 191 ? 12.667 7.513 1.824 1.00 78.50 191 PHE A N 1
ATOM 1538 C CA . PHE A 1 191 ? 11.342 6.958 1.545 1.00 78.50 191 PHE A CA 1
ATOM 1539 C C . PHE A 1 191 ? 11.068 5.740 2.424 1.00 78.50 191 PHE A C 1
ATOM 1541 O O . PHE A 1 191 ? 10.062 5.713 3.124 1.00 78.50 191 PHE A O 1
ATOM 1548 N N . GLU A 1 192 ? 11.979 4.772 2.469 1.00 82.19 192 GLU A N 1
ATOM 1549 C CA . GLU A 1 192 ? 11.798 3.558 3.272 1.00 82.19 192 GLU A CA 1
ATOM 1550 C C . GLU A 1 192 ? 11.571 3.870 4.756 1.00 82.19 192 GLU A C 1
ATOM 1552 O O . GLU A 1 192 ? 10.694 3.271 5.385 1.00 82.19 192 GLU A O 1
ATOM 1557 N N . ILE A 1 193 ? 12.285 4.860 5.311 1.00 85.62 193 ILE A N 1
ATOM 1558 C CA . ILE A 1 193 ? 12.091 5.270 6.705 1.00 85.62 193 ILE A CA 1
ATOM 1559 C C . ILE A 1 193 ? 10.655 5.729 6.956 1.00 85.62 193 ILE A C 1
ATOM 1561 O O . ILE A 1 193 ? 9.979 5.204 7.844 1.00 85.62 193 ILE A O 1
ATOM 1565 N N . ALA A 1 194 ? 10.201 6.733 6.206 1.00 83.06 194 ALA A N 1
ATOM 1566 C CA . ALA A 1 194 ? 8.922 7.375 6.479 1.00 83.06 194 ALA A CA 1
ATOM 1567 C C . ALA A 1 194 ? 7.723 6.498 6.093 1.00 83.06 194 ALA A C 1
ATOM 1569 O O . ALA A 1 194 ? 6.665 6.602 6.717 1.00 83.06 194 ALA A O 1
ATOM 1570 N N . TYR A 1 195 ? 7.890 5.645 5.083 1.00 85.69 195 TYR A N 1
ATOM 1571 C CA . TYR A 1 195 ? 6.794 4.909 4.465 1.00 85.69 195 TYR A CA 1
ATOM 1572 C C . TYR A 1 195 ? 6.627 3.534 5.094 1.00 85.69 195 TYR A C 1
ATOM 1574 O O . TYR A 1 195 ? 5.491 3.111 5.259 1.00 85.69 195 TYR A O 1
ATOM 1582 N N . THR A 1 196 ? 7.726 2.893 5.506 1.00 87.81 196 THR A N 1
ATOM 1583 C CA . THR A 1 196 ? 7.714 1.497 5.958 1.00 87.81 196 THR A CA 1
ATOM 1584 C C . THR A 1 196 ? 8.287 1.340 7.361 1.00 87.81 196 THR A C 1
ATOM 1586 O O . THR A 1 196 ? 7.630 0.768 8.232 1.00 87.81 196 THR A O 1
ATOM 1589 N N . ILE A 1 197 ? 9.485 1.864 7.641 1.00 91.00 197 ILE A N 1
ATOM 1590 C CA . ILE A 1 197 ? 10.177 1.600 8.917 1.00 91.00 197 ILE A CA 1
ATOM 1591 C C . ILE A 1 197 ? 9.414 2.210 10.099 1.00 91.00 197 ILE A C 1
ATOM 1593 O O . ILE A 1 197 ? 9.131 1.503 11.066 1.00 91.00 197 ILE A O 1
ATOM 1597 N N . ILE A 1 198 ? 9.044 3.495 10.031 1.00 93.25 198 ILE A N 1
ATOM 1598 C CA . ILE A 1 198 ? 8.294 4.175 11.102 1.00 93.25 198 ILE A CA 1
ATOM 1599 C C . ILE A 1 198 ? 6.974 3.453 11.424 1.00 93.25 198 ILE A C 1
ATOM 1601 O O . ILE A 1 198 ? 6.784 3.077 12.587 1.00 93.25 198 ILE A O 1
ATOM 1605 N N . PRO A 1 199 ? 6.058 3.225 10.461 1.00 94.00 199 PRO A N 1
ATOM 1606 C CA . PRO A 1 199 ? 4.795 2.560 10.767 1.00 94.00 199 PRO A CA 1
ATOM 1607 C C . PRO A 1 199 ? 4.977 1.091 11.177 1.00 94.00 199 PRO A C 1
ATOM 1609 O O . PRO A 1 199 ? 4.208 0.602 12.008 1.00 94.00 199 PRO A O 1
ATOM 1612 N N . THR A 1 200 ? 6.016 0.399 10.698 1.00 93.06 200 THR A N 1
ATOM 1613 C CA . THR A 1 200 ? 6.335 -0.971 11.136 1.00 93.06 200 THR A CA 1
ATOM 1614 C C . THR A 1 200 ? 6.792 -1.006 12.592 1.00 93.06 200 THR A C 1
ATOM 1616 O O . THR A 1 200 ? 6.243 -1.769 13.388 1.00 93.06 200 THR A O 1
ATOM 1619 N N . ILE A 1 201 ? 7.749 -0.154 12.980 1.00 95.75 201 ILE A N 1
ATOM 1620 C CA . ILE A 1 201 ? 8.211 -0.053 14.374 1.00 95.75 201 ILE A CA 1
ATOM 1621 C C . ILE A 1 201 ? 7.038 0.315 15.283 1.00 95.75 201 ILE A C 1
ATOM 1623 O O . ILE A 1 201 ? 6.839 -0.317 16.322 1.00 95.75 201 ILE A O 1
ATOM 1627 N N . LEU A 1 202 ? 6.219 1.286 14.872 1.00 96.19 202 LEU A N 1
ATOM 1628 C CA . LEU A 1 202 ? 5.026 1.675 15.613 1.00 96.19 202 LEU A CA 1
ATOM 1629 C C . LEU A 1 202 ? 4.051 0.498 15.768 1.00 96.19 202 LEU A C 1
ATOM 1631 O O . LEU A 1 202 ? 3.572 0.247 16.872 1.00 96.19 202 LEU A O 1
ATOM 1635 N N . SER A 1 203 ? 3.803 -0.263 14.701 1.00 95.38 203 SER A N 1
ATOM 1636 C CA . SER A 1 203 ? 2.946 -1.455 14.730 1.00 95.38 203 SER A CA 1
ATOM 1637 C C . SER A 1 203 ? 3.466 -2.517 15.700 1.00 95.38 203 SER A C 1
ATOM 1639 O O . SER A 1 203 ? 2.690 -3.052 16.490 1.00 95.38 203 SER A O 1
ATOM 1641 N N . ILE A 1 204 ? 4.775 -2.786 15.700 1.00 96.12 204 ILE A N 1
ATOM 1642 C CA . ILE A 1 204 ? 5.408 -3.740 16.623 1.00 96.12 204 ILE A CA 1
ATOM 1643 C C . ILE A 1 204 ? 5.237 -3.277 18.071 1.00 96.12 204 ILE A C 1
ATOM 1645 O O . ILE A 1 204 ? 4.772 -4.047 18.912 1.00 96.12 204 ILE A O 1
ATOM 1649 N N . VAL A 1 205 ? 5.555 -2.013 18.368 1.00 97.31 205 VAL A N 1
ATOM 1650 C CA . VAL A 1 205 ? 5.404 -1.446 19.717 1.00 97.31 205 VAL A CA 1
ATOM 1651 C C . VAL A 1 205 ? 3.950 -1.536 20.178 1.00 97.31 205 VAL A C 1
ATOM 1653 O O . VAL A 1 205 ? 3.678 -1.999 21.287 1.00 97.31 205 VAL A O 1
ATOM 1656 N N . LEU A 1 206 ? 2.998 -1.162 19.322 1.00 96.56 206 LEU A N 1
ATOM 1657 C CA . LEU A 1 206 ? 1.573 -1.244 19.629 1.00 96.56 206 LEU A CA 1
ATOM 1658 C C . LEU A 1 206 ? 1.109 -2.691 19.852 1.00 96.56 206 LEU A C 1
ATOM 1660 O O . LEU A 1 206 ? 0.318 -2.934 20.761 1.00 96.56 206 LEU A O 1
ATOM 1664 N N . LEU A 1 207 ? 1.613 -3.667 19.093 1.00 94.94 207 LEU A N 1
ATOM 1665 C CA . LEU A 1 207 ? 1.304 -5.084 19.309 1.00 94.94 207 LEU A CA 1
ATOM 1666 C C . LEU A 1 207 ? 1.855 -5.602 20.641 1.00 94.94 207 LEU A C 1
ATOM 1668 O O . LEU A 1 207 ? 1.147 -6.324 21.345 1.00 94.94 207 LEU A O 1
ATOM 1672 N N . VAL A 1 208 ? 3.069 -5.199 21.030 1.00 96.44 208 VAL A N 1
ATOM 1673 C CA . VAL A 1 208 ? 3.634 -5.519 22.352 1.00 96.44 208 VAL A CA 1
ATOM 1674 C C . VAL A 1 208 ? 2.769 -4.916 23.460 1.00 96.44 208 VAL A C 1
ATOM 1676 O O . VAL A 1 208 ? 2.409 -5.609 24.413 1.00 96.44 208 VAL A O 1
ATOM 1679 N N . VAL A 1 209 ? 2.354 -3.655 23.316 1.00 95.31 209 VAL A N 1
ATOM 1680 C CA . VAL A 1 209 ? 1.425 -3.004 24.252 1.00 95.31 209 VAL A CA 1
ATOM 1681 C C . VAL A 1 209 ? 0.097 -3.761 24.317 1.00 95.31 209 VAL A C 1
ATOM 1683 O O . VAL A 1 209 ? -0.380 -4.069 25.410 1.00 95.31 209 VAL A O 1
ATOM 1686 N N . ALA A 1 210 ? -0.485 -4.119 23.170 1.00 93.12 210 ALA A N 1
ATOM 1687 C CA . ALA A 1 210 ? -1.726 -4.885 23.093 1.00 93.12 210 ALA A CA 1
ATOM 1688 C C . ALA A 1 210 ? -1.601 -6.236 23.812 1.00 93.12 210 ALA A C 1
ATOM 1690 O O . ALA A 1 210 ? -2.497 -6.631 24.561 1.00 93.12 210 ALA A O 1
ATOM 1691 N N . PHE A 1 211 ? -0.475 -6.924 23.627 1.00 93.94 211 PHE A N 1
ATOM 1692 C CA . PHE A 1 211 ? -0.175 -8.189 24.284 1.00 93.94 211 PHE A CA 1
ATOM 1693 C C . PHE A 1 211 ? -0.097 -8.035 25.808 1.00 93.94 211 PHE A C 1
ATOM 1695 O O . PHE A 1 211 ? -0.795 -8.752 26.527 1.00 93.94 211 PHE A O 1
ATOM 1702 N N . VAL A 1 212 ? 0.663 -7.054 26.307 1.00 93.94 212 VAL A N 1
ATOM 1703 C CA . VAL A 1 212 ? 0.791 -6.781 27.750 1.00 93.94 212 VAL A CA 1
ATOM 1704 C C . VAL A 1 212 ? -0.555 -6.398 28.368 1.00 93.94 212 VAL A C 1
ATOM 1706 O O . VAL A 1 212 ? -0.910 -6.894 29.440 1.00 93.94 212 VAL A O 1
ATOM 1709 N N . LEU A 1 213 ? -1.338 -5.545 27.702 1.00 91.50 213 LEU A N 1
ATOM 1710 C CA . LEU A 1 213 ? -2.674 -5.157 28.166 1.00 91.50 213 LEU A CA 1
ATOM 1711 C C . LEU A 1 213 ? -3.612 -6.362 28.246 1.00 91.50 213 LEU A C 1
ATOM 1713 O O . LEU A 1 213 ? -4.318 -6.535 29.243 1.00 91.50 213 LEU A O 1
ATOM 1717 N N . ARG A 1 214 ? -3.582 -7.226 27.227 1.00 89.00 214 ARG A N 1
ATOM 1718 C CA . ARG A 1 214 ? -4.387 -8.446 27.188 1.00 89.00 214 ARG A CA 1
ATOM 1719 C C . ARG A 1 214 ? -3.990 -9.412 28.303 1.00 89.00 214 ARG A C 1
ATOM 1721 O O . ARG A 1 214 ? -4.873 -9.916 28.991 1.00 89.00 214 ARG A O 1
ATOM 1728 N N . GLN A 1 215 ? -2.693 -9.624 28.529 1.00 89.69 215 GLN A N 1
ATOM 1729 C CA . GLN A 1 215 ? -2.205 -10.449 29.637 1.00 89.69 215 GLN A CA 1
ATOM 1730 C C . GLN A 1 215 ? -2.651 -9.900 30.992 1.00 89.69 215 GLN A C 1
ATOM 1732 O O . GLN A 1 215 ? -3.237 -10.635 31.781 1.00 89.69 215 GLN A O 1
ATOM 1737 N N . ARG A 1 216 ? -2.468 -8.597 31.243 1.00 87.69 216 ARG A N 1
ATOM 1738 C CA . ARG A 1 216 ? -2.902 -7.962 32.499 1.00 87.69 216 ARG A CA 1
ATOM 1739 C C . ARG A 1 216 ? -4.401 -8.116 32.742 1.00 87.69 216 ARG A C 1
ATOM 1741 O O . ARG A 1 216 ? -4.801 -8.327 33.882 1.00 87.69 216 ARG A O 1
ATOM 1748 N N . ARG A 1 217 ? -5.226 -8.021 31.696 1.00 81.50 217 ARG A N 1
ATOM 1749 C CA . ARG A 1 217 ? -6.678 -8.228 31.793 1.00 81.50 217 ARG A CA 1
ATOM 1750 C C . ARG A 1 217 ? -7.019 -9.665 32.197 1.00 81.50 217 ARG A C 1
ATOM 1752 O O . ARG A 1 217 ? -7.813 -9.864 33.110 1.00 81.50 217 ARG A O 1
ATOM 1759 N N . PHE A 1 218 ? -6.372 -10.652 31.576 1.00 80.56 218 PHE A N 1
ATOM 1760 C CA . PHE A 1 218 ? -6.533 -12.056 31.962 1.00 80.56 218 PHE A CA 1
ATOM 1761 C C . PHE A 1 218 ? -6.073 -12.319 33.400 1.00 80.56 218 PHE A C 1
ATOM 1763 O O . PHE A 1 218 ? -6.820 -12.917 34.167 1.00 80.56 218 PHE A O 1
ATOM 1770 N N . SER A 1 219 ? -4.902 -11.815 33.802 1.00 81.50 219 SER A N 1
ATOM 1771 C CA . SER A 1 219 ? -4.380 -11.988 35.166 1.00 81.50 219 SER A CA 1
ATOM 1772 C C . SER A 1 219 ? -5.234 -11.306 36.237 1.00 81.50 219 SER A C 1
ATOM 1774 O O . SER A 1 219 ? -5.263 -11.763 37.373 1.00 81.50 219 SER A O 1
ATOM 1776 N N . ARG A 1 220 ? -5.942 -10.223 35.895 1.00 75.62 220 ARG A N 1
ATOM 1777 C CA . ARG A 1 220 ? -6.873 -9.527 36.800 1.00 75.62 220 ARG A CA 1
ATOM 1778 C C . ARG A 1 220 ? -8.255 -10.185 36.886 1.00 75.62 220 ARG A C 1
ATOM 1780 O O . ARG A 1 220 ? -9.120 -9.649 37.569 1.00 75.62 220 ARG A O 1
ATOM 1787 N N . GLY A 1 221 ? -8.490 -11.301 36.191 1.00 60.91 221 GLY A N 1
ATOM 1788 C CA . GLY A 1 221 ? -9.765 -12.023 36.243 1.00 60.91 221 GLY A CA 1
ATOM 1789 C C . GLY A 1 221 ? -10.942 -11.294 35.584 1.00 60.91 221 GLY A C 1
ATOM 1790 O O . GLY A 1 221 ? -12.078 -11.731 35.718 1.00 60.91 221 GLY A O 1
ATOM 1791 N N . THR A 1 222 ? -10.709 -10.211 34.834 1.00 55.97 222 THR A N 1
ATOM 1792 C CA . THR A 1 222 ? -11.771 -9.435 34.161 1.00 55.97 222 THR A CA 1
ATOM 1793 C C . THR A 1 222 ? -12.171 -10.001 32.789 1.00 55.97 222 THR A C 1
ATOM 1795 O O . THR A 1 222 ? -12.913 -9.367 32.036 1.00 55.97 222 THR A O 1
ATOM 1798 N N . SER A 1 223 ? -11.708 -11.209 32.454 1.00 46.91 223 SER A N 1
ATOM 1799 C CA . SER A 1 223 ? -12.059 -11.944 31.231 1.00 46.91 223 SER A CA 1
ATOM 1800 C C . SER A 1 223 ? -12.979 -13.132 31.525 1.00 46.91 223 SER A C 1
ATOM 1802 O O . SER A 1 223 ? -12.596 -14.279 31.324 1.00 46.91 223 SER A O 1
ATOM 1804 N N . THR A 1 224 ? -14.215 -12.856 31.941 1.00 46.16 224 THR A N 1
ATOM 1805 C CA . THR A 1 224 ? -15.347 -13.802 31.814 1.00 46.16 224 THR A CA 1
ATOM 1806 C C . THR A 1 224 ? -16.665 -13.143 31.383 1.00 46.16 224 THR A C 1
ATOM 1808 O O . THR A 1 224 ? -17.691 -13.808 31.376 1.00 46.16 224 THR A O 1
ATOM 1811 N N . ALA A 1 225 ? -16.678 -11.879 30.934 1.00 46.66 225 ALA A N 1
ATOM 1812 C CA . ALA A 1 225 ? -17.936 -11.206 30.565 1.00 46.66 225 ALA A CA 1
ATOM 1813 C C . ALA A 1 225 ? -18.259 -11.152 29.053 1.00 46.66 225 ALA A C 1
ATOM 1815 O O . ALA A 1 225 ? -19.379 -10.807 28.696 1.00 46.66 225 ALA A O 1
ATOM 1816 N N . SER A 1 226 ? -17.343 -11.520 28.145 1.00 43.44 226 SER A N 1
ATOM 1817 C CA . SER A 1 226 ? -17.632 -11.561 26.689 1.00 43.44 226 SER A CA 1
ATOM 1818 C C . SER A 1 226 ? -17.386 -12.921 26.020 1.00 43.44 226 SER A C 1
ATOM 1820 O O . SER A 1 226 ? -17.538 -13.058 24.809 1.00 43.44 226 SER A O 1
ATOM 1822 N N . GLY A 1 227 ? -17.065 -13.946 26.818 1.00 42.25 227 GLY A N 1
ATOM 1823 C CA . GLY A 1 227 ? -16.898 -15.346 26.412 1.00 42.25 227 GLY A CA 1
ATOM 1824 C C . GLY A 1 227 ? -17.946 -16.266 27.039 1.00 42.25 227 GLY A C 1
ATOM 1825 O O . GLY A 1 227 ? -17.619 -17.357 27.494 1.00 42.25 227 GLY A O 1
ATOM 1826 N N . HIS A 1 228 ? -19.206 -15.833 27.096 1.00 36.56 228 HIS A N 1
ATOM 1827 C CA . HIS A 1 228 ? -20.311 -16.573 27.717 1.00 36.56 228 HIS A CA 1
ATOM 1828 C C . HIS A 1 228 ? -20.828 -17.765 26.876 1.00 36.56 228 HIS A C 1
ATOM 1830 O O . HIS A 1 228 ? -21.978 -18.157 27.012 1.00 36.56 228 HIS A O 1
ATOM 1836 N N . MET A 1 229 ? -19.997 -18.368 26.014 1.00 42.94 229 MET A N 1
ATOM 1837 C CA . MET A 1 229 ? -20.346 -19.600 25.281 1.00 42.94 229 MET A CA 1
ATOM 1838 C C . MET A 1 229 ? -19.812 -20.884 25.937 1.00 42.94 229 MET A C 1
ATOM 1840 O O . MET A 1 229 ? -20.205 -21.969 25.529 1.00 42.94 229 MET A O 1
ATOM 1844 N N . GLY A 1 230 ? -18.953 -20.797 26.961 1.00 41.47 230 GLY A N 1
ATOM 1845 C CA . GLY A 1 230 ? -18.334 -21.986 27.571 1.00 41.47 230 GLY A CA 1
ATOM 1846 C C . GLY A 1 230 ? -19.002 -22.534 28.838 1.00 41.47 230 GLY A C 1
ATOM 1847 O O . GLY A 1 230 ? -18.760 -23.682 29.187 1.00 41.47 230 GLY A O 1
ATOM 1848 N N . VAL A 1 231 ? -19.818 -21.743 29.547 1.00 43.25 231 VAL A N 1
ATOM 1849 C CA . VAL A 1 231 ? -20.258 -22.085 30.925 1.00 43.25 231 VAL A CA 1
ATOM 1850 C C . VAL A 1 231 ? -21.788 -22.119 31.095 1.00 43.25 231 VAL A C 1
ATOM 1852 O O . VAL A 1 231 ? -22.288 -22.536 32.131 1.00 43.25 231 VAL A O 1
ATOM 1855 N N . GLN A 1 232 ? -22.569 -21.784 30.061 1.00 43.44 232 GLN A N 1
ATOM 1856 C CA . GLN A 1 232 ? -24.037 -21.936 30.085 1.00 43.44 232 GLN A CA 1
ATOM 1857 C C . GLN A 1 232 ? -24.546 -23.294 29.564 1.00 43.44 232 GLN A C 1
ATOM 1859 O O . GLN A 1 232 ? -25.741 -23.549 29.626 1.00 43.44 232 GLN A O 1
ATOM 1864 N N . LEU A 1 233 ? -23.663 -24.199 29.127 1.00 43.66 233 LEU A N 1
ATOM 1865 C CA . LEU A 1 233 ? -24.039 -25.552 28.678 1.00 43.66 233 LEU A CA 1
ATOM 1866 C C . LEU A 1 233 ? -24.180 -26.588 29.813 1.00 43.66 233 LEU A C 1
ATOM 1868 O O . LEU A 1 233 ? -24.490 -27.742 29.540 1.00 43.66 233 LEU A O 1
ATOM 1872 N N . LEU A 1 234 ? -23.987 -26.198 31.079 1.00 44.97 234 LEU A N 1
ATOM 1873 C CA . LEU A 1 234 ? -24.162 -27.079 32.252 1.00 44.97 234 LEU A CA 1
ATOM 1874 C C . LEU A 1 234 ? -25.118 -26.504 33.316 1.00 44.97 234 LEU A C 1
ATOM 1876 O O . LEU A 1 234 ? -25.194 -27.008 34.435 1.00 44.97 234 LEU A O 1
ATOM 1880 N N . GLY A 1 235 ? -25.877 -25.459 32.980 1.00 39.78 235 GLY A N 1
ATOM 1881 C CA . GLY A 1 235 ? -26.892 -24.891 33.866 1.00 39.78 235 GLY A CA 1
ATOM 1882 C C . GLY A 1 235 ? -28.227 -25.621 33.736 1.00 39.78 235 GLY A C 1
ATOM 1883 O O . GLY A 1 235 ? -28.930 -25.394 32.761 1.00 39.78 235 GLY A O 1
ATOM 1884 N N . ARG A 1 236 ? -28.529 -26.484 34.720 1.00 46.62 236 ARG A N 1
ATOM 1885 C CA . ARG A 1 236 ? -29.859 -26.971 35.155 1.00 46.62 236 ARG A CA 1
ATOM 1886 C C . ARG A 1 236 ? -30.999 -26.815 34.135 1.00 46.62 236 ARG A C 1
ATOM 1888 O O . ARG A 1 236 ? -31.560 -25.734 33.976 1.00 46.62 236 ARG A O 1
ATOM 1895 N N . GLY A 1 237 ? -31.387 -27.936 33.527 1.00 44.84 237 GLY A N 1
ATOM 1896 C CA . GLY A 1 237 ? -32.674 -28.048 32.844 1.00 44.84 237 GLY A CA 1
ATOM 1897 C C . GLY A 1 237 ? -33.848 -27.790 33.804 1.00 44.84 237 GLY A C 1
ATOM 1898 O O . GLY A 1 237 ? -33.687 -27.952 35.016 1.00 44.84 237 GLY A O 1
ATOM 1899 N N . PRO A 1 238 ? -35.009 -27.366 33.281 1.00 49.44 238 PRO A N 1
ATOM 1900 C CA . PRO A 1 238 ? -36.176 -27.055 34.094 1.00 49.44 238 PRO A CA 1
ATOM 1901 C C . PRO A 1 238 ? -36.724 -28.321 34.764 1.00 49.44 238 PRO A C 1
ATOM 1903 O O . PRO A 1 238 ? -36.976 -29.323 34.092 1.00 49.44 238 PRO A O 1
ATOM 1906 N N . GLU A 1 239 ? -36.926 -28.257 36.081 1.00 47.88 239 GLU A N 1
ATOM 1907 C CA . GLU A 1 239 ? -37.856 -29.143 36.782 1.00 47.88 239 GLU A CA 1
ATOM 1908 C C . GLU A 1 239 ? -39.239 -28.936 36.154 1.00 47.88 239 GLU A C 1
ATOM 1910 O O . GLU A 1 239 ? -39.793 -27.837 36.152 1.00 47.88 239 GLU A O 1
ATOM 1915 N N . ILE A 1 240 ? -39.746 -29.989 35.518 1.00 46.97 240 ILE A N 1
ATOM 1916 C CA . ILE A 1 240 ? -41.130 -30.069 35.071 1.00 46.97 240 ILE A CA 1
ATOM 1917 C C . ILE A 1 240 ? -41.908 -30.578 36.280 1.00 46.97 240 ILE A C 1
ATOM 1919 O O . ILE A 1 240 ? -41.894 -31.779 36.546 1.00 46.97 240 ILE A O 1
ATOM 1923 N N . ASP A 1 241 ? -42.570 -29.674 36.998 1.00 46.44 241 ASP A N 1
ATOM 1924 C CA . ASP A 1 241 ? -43.612 -30.060 37.945 1.00 46.44 241 ASP A CA 1
ATOM 1925 C C . ASP A 1 241 ? -44.778 -30.685 37.158 1.00 46.44 241 ASP A C 1
ATOM 1927 O O . ASP A 1 241 ? -45.376 -30.057 36.275 1.00 46.44 241 ASP A O 1
ATOM 1931 N N . ARG A 1 242 ? -45.066 -31.951 37.462 1.00 42.22 242 ARG A N 1
ATOM 1932 C CA . ARG A 1 242 ? -46.308 -32.660 37.141 1.00 42.22 242 ARG A CA 1
ATOM 1933 C C . ARG A 1 242 ? -46.909 -33.192 38.426 1.00 42.22 242 ARG A C 1
ATOM 1935 O O . ARG A 1 242 ? -46.125 -33.722 39.243 1.00 42.22 242 ARG A O 1
#

pLDDT: mean 83.41, std 15.75, range [36.56, 97.31]

Foldseek 3Di:
DDDPPPPPPCPDDPVVVLVVVLVVLVVLLVVLLVLLVVLLVVLCVLLVVQVVDPVSVVDLLSVLSNLLSVLSNCCNVPLSVLSNVLSCCSNVVPDDDPLVSQQSQVVSVLSVLLSLQLNLLSLLVSLVVLLCVLVVPDCPVVDPPVVVVVVSCCSRCVSNVCSNVVSVVLQCVQPVPDSRSDGPPVSVVVSCVNRPVVSVVSSVVSVVVSVVSNVVCVVVVVPDPPPVPPPVVPPDDDDDDD

Organism: NCBI:txid259542

Radius of gyration: 25.86 Å; chains: 1; bounding box: 106×50×67 Å

Secondary structure (DSSP, 8-state):
-------------HHHHHHHHHHHHHHHHHHHHHIIIIIHHHHHHHHHHHHH-HHHHHSHHHHHH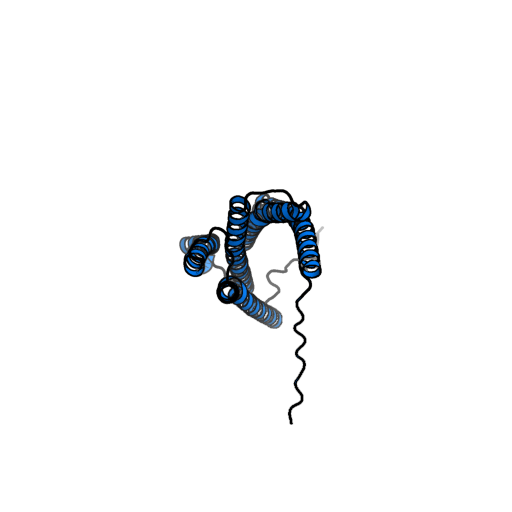HHHHHHHHHIIIIIHHHHHHHHHHHHTT----HHHHHHHHHHHHHHHHHHHHHHHHHHHHHHHHHHHHHTT--HHHHS-HHHHHHHHHHHHHHHHHHHHHHHHHHHHHHHTT-SS----HHHHHHHHIIIIIHHHHHHHHHHHHHHHHHHHHHHTT--SSS-TTSSGGGS-------

Sequence (242 aa):
MDNASNITNKTWDKSEQIRIFLQVMTWTAALEIIFTVVGTFLNLWLLGSILTSRDLRVRMRNQLICNLSILNLVQTVIKSPAMTSIAIIFLYRIRVSIDVFCQTFSITTVVEFIQSFIGDWLMVFVIIIFIAHILDFDATAKLTPRTVKICKVVMHIAPWIAGIIITFISVVMLTRWHPCLIIPYEKMYAFEIAYTIIPTILSIVLLVVAFVLRQRRFSRGTSTASGHMGVQLLGRGPEIDR